Protein 5W2I (pdb70)

GO terms:
  GO:0097243 flavonoid binding (F, IDA)
  GO:0008440 inositol-1,4,5-trisphosphate 3-kinase activity (F, IDA)
  GO:0032957 inositol trisphosphate metabolic process (P, IDA)
  GO:0005634 nucleus (C, EXP)
  GO:0047326 inositol-1,3,4,6-tetrakisphosphate 5-kinase activity (F, EXP)
  GO:0000825 inositol-1,3,4,5-tetrakisphosphate 6-kinase activity (F, IMP)
  GO:0070266 necroptotic process (P, IMP)
  GO:0000824 inositol-1,4,5,6-tetrakisphosphate 3-kinase activity (F, TAS)
  GO:0000825 inositol-1,3,4,5-tetrakisphosphate 6-kinase activity (F, TAS)
  GO:0005654 nucleoplasm (C, TAS)
  GO:0043647 inositol phosphate metabolic process (P, TAS)
  GO:0008440 inositol-1,4,5-trisphosphate 3-kinase activity (F, TAS)
  GO:0047326 inositol-1,3,4,6-tetrakisphosphate 5-kinase activity (F, TAS)
  GO:0005515 protein binding (F, IPI)
  GO:0005654 nucleoplasm (C, IDA)

Radius of gyration: 17.86 Å; Cα contacts (8 Å, |Δi|>4): 486; chains: 1; bounding box: 47×40×44 Å

Solvent-accessible surface area: 11928 Å² total; per-residue (Å²): 142,100,131,85,122,82,10,8,20,15,30,99,27,64,89,112,84,80,0,56,57,2,30,111,9,1,59,74,0,45,34,112,122,26,186,52,49,34,14,71,63,0,64,134,30,1,3,128,29,117,21,87,86,33,31,130,133,22,104,124,38,66,22,0,40,11,38,11,9,19,114,120,16,98,61,20,0,42,1,33,0,33,1,3,36,83,12,40,19,79,160,24,57,86,132,68,60,134,78,24,64,80,82,7,96,46,11,84,83,0,0,0,10,2,48,15,9,102,4,16,35,61,147,74,92,46,62,93,91,52,96,78,112,34,1,73,77,13,60,109,164,57,10,69,97,3,0,15,123,1,0,77,4,39,130,43,37,32,72,77,1,0,35,20,2,28,126,80,0,62,116,0,11,82,6,0,94,113,6,122,61,10,17,3,39,13,0,0,0,25,2,1,3,6,2,75,142,74,26,51,65,10,19,7,29,0,37,46,0,2,26,10,20,116,23,134,63,52,5,110,17,1,23,91,0,0,115,38,0,29,66,10,0,123,40,0,48,108,101

InterPro domains:
  IPR005522 Inositol polyphosphate kinase [PF03770] (127-410)
  IPR005522 Inositol polyphosphate kinase [PTHR12400] (45-415)
  IPR038286 Inositol polyphosphate kinase superfamily [G3DSA:3.30.470.160] (75-416)

Foldseek 3Di:
DADDPVQKGWAWQDPPPQSVQQLVVLCVLVVVPDPPPLSVLQCVQAFDWPHWDDPPVPPPTIITITGNQCVVADAKKKWKKFFFLAQDAPPDDPVRRVVRCVLAVCCNVQGMFTAKIWAAAAVVRHIDIDHRVLRSPDDPVCVLVSVQVSQQNNPDGNLLLLVVVLVVLVSVLVSLVPDFFKAAHRKIWMWIFHRYVCRNDIGIHIDRGSHMDTGRGRNVGRSSNSVSVSVSSVVVNVD

Organism: Homo sapiens (NCBI:txid9606)

Sequence (239 aa):
ILQHPDGTVLKQLQPPPRGPRELEFYNMVYAADCFDGVLLELRKYLLPKYYGIWSSPPTAPNDLYLKLEDVTHKFNKPCIMDVKIGQKSYDPFASSEKIQQQVSKYPLMMEEIGFLVLGMRVYHVHSDSYETENQHYGRSSLTKETIIKDGVSSSRFFHNGYCLRKDAVAASIQKIEKILLQWFENQKQLNFYASSSLLFVYEGSGSGGEVEVRMIDFAHVFPSSNTIDEGYVYYGLKHLISSVLRSSILDN

B-factor: mean 19.15, std 12.52, range [6.24, 334.0]

Secondary structure (DSSP, 8-state):
-EEETTTEEEEEPPTTTHHHHHHHHHHHHT-TT---HHHHHHGGGSPPEEEEE--TT-TTS-EEEEE-TTTT-SSEEEEEEEESS-SS-TT--HHHHHHHHHH-TTHHHHSEEEEEEEEEEGGGTEEEEE-HHHHHT--TTTHHHHHHGGGB-SS-B-HHHHHHHHHHHHHHHHHHHT--SEEESSEEEEEEEE-------EEEEEE--TTEEE-SS--HHHHHHHHHHHHHHHHHTT-

Nearest PDB structures (foldseek):
  5w2i-assembly1_A  TM=1.004E+00  e=1.712E-52  Homo sapiens
  8v6w-assembly1_A  TM=9.996E-01  e=1.360E-49  Homo sapiens
  8v72-assembly1_A  TM=9.947E-01  e=1.033E-48  Homo sapiens
  8v76-assembly1_A  TM=9.969E-01  e=2.035E-47  Homo sapiens
  6e7f-assembly2_B  TM=9.456E-01  e=9.190E-41  Homo sapiens

Structure (mmCIF, N/CA/C/O backbone):
data_5W2I
#
_entry.id   5W2I
#
_cell.length_a   78.090
_cell.length_b   78.090
_cell.length_c   86.320
_cell.angle_alpha   90.00
_cell.angle_beta   90.00
_cell.angle_gamma   90.00
#
_symmetry.space_group_name_H-M   'P 42 21 2'
#
loop_
_entity.id
_entity.type
_entity.pdbx_description
1 polymer 'Inositol polyphosphate multikinase,Inositol polyphosphate multikinase'
2 non-polymer 'MAGNESIUM ION'
3 non-polymer "ADENOSINE-5'-DIPHOSPHATE"
4 non-polymer D-MYO-INOSITOL-1,4,5-TRIPHOSPHATE
5 water water
#
loop_
_atom_site.group_PDB
_atom_site.id
_atom_site.type_symbol
_atom_site.label_atom_id
_atom_site.label_alt_id
_atom_site.label_comp_id
_atom_site.label_asym_id
_atom_site.label_entity_id
_atom_site.label_seq_id
_atom_site.pdbx_PDB_ins_code
_atom_site.Cartn_x
_atom_site.Cartn_y
_atom_site.Cartn_z
_atom_site.occupancy
_atom_site.B_iso_or_equiv
_atom_site.auth_seq_id
_atom_site.auth_comp_id
_atom_site.auth_asym_id
_atom_site.auth_atom_id
_atom_site.pdbx_PDB_model_num
ATOM 1 N N . ILE A 1 16 ? 13.046 29.373 27.910 1.00 41.12 65 ILE A N 1
ATOM 2 C CA . ILE A 1 16 ? 11.931 29.725 26.986 1.00 36.59 65 ILE A CA 1
ATOM 3 C C . ILE A 1 16 ? 11.681 31.228 27.063 1.00 37.67 65 ILE A C 1
ATOM 4 O O . ILE A 1 16 ? 11.336 31.743 28.126 1.00 45.87 65 ILE A O 1
ATOM 9 N N . LEU A 1 17 ? 11.872 31.919 25.941 1.00 34.68 66 LEU A N 1
ATOM 10 C CA . LEU A 1 17 ? 11.624 33.360 25.850 1.00 37.01 66 LEU A CA 1
ATOM 11 C C . LEU A 1 17 ? 10.349 33.577 25.042 1.00 36.24 66 LEU A C 1
ATOM 12 O O . LEU A 1 17 ? 10.210 33.063 23.931 1.00 36.28 66 LEU A O 1
ATOM 17 N N . GLN A 1 18 ? 9.411 34.317 25.620 1.00 37.29 67 GLN A N 1
ATOM 18 C CA . GLN A 1 18 ? 8.152 34.624 24.954 1.00 37.14 67 GLN A CA 1
ATOM 19 C C . GLN A 1 18 ? 8.286 35.936 24.190 1.00 37.83 67 GLN A C 1
ATOM 20 O O . GLN A 1 18 ? 8.646 36.964 24.768 1.00 42.68 67 GLN A O 1
ATOM 26 N N . HIS A 1 19 ? 7.982 35.899 22.898 1.00 35.85 68 HIS A N 1
ATOM 27 C CA . HIS A 1 19 ? 8.158 37.054 22.039 1.00 40.85 68 HIS A CA 1
ATOM 28 C C . HIS A 1 19 ? 6.791 37.615 21.598 1.00 40.70 68 HIS A C 1
ATOM 29 O O . HIS A 1 19 ? 5.882 36.848 21.274 1.00 40.32 68 HIS A O 1
ATOM 36 N N . PRO A 1 20 ? 6.631 38.954 21.609 1.00 42.92 69 PRO A N 1
ATOM 37 C CA . PRO A 1 20 ? 5.369 39.576 21.165 1.00 44.25 69 PRO A CA 1
ATOM 38 C C . PRO A 1 20 ? 4.804 39.175 19.776 1.00 46.22 69 PRO A C 1
ATOM 39 O O . PRO A 1 20 ? 3.612 39.373 19.552 1.00 50.79 69 PRO A O 1
ATOM 43 N N . ASP A 1 21 ? 5.608 38.609 18.865 1.00 43.70 70 ASP A N 1
ATOM 44 C CA . ASP A 1 21 ? 5.089 38.231 17.522 1.00 36.42 70 ASP A CA 1
ATOM 45 C C . ASP A 1 21 ? 4.270 36.917 17.507 1.00 34.38 70 ASP A C 1
ATOM 46 O O . ASP A 1 21 ? 3.938 36.396 16.434 1.00 36.51 70 ASP A O 1
ATOM 51 N N . GLY A 1 22 ? 3.932 36.390 18.681 1.00 33.13 71 GLY A N 1
ATOM 52 C CA . GLY A 1 22 ? 3.181 35.145 18.761 1.00 28.55 71 GLY A CA 1
ATOM 53 C C . GLY A 1 22 ? 4.062 33.909 18.682 1.00 25.10 71 GLY A C 1
ATOM 54 O O . GLY A 1 22 ? 3.555 32.790 18.470 1.00 21.81 71 GLY A O 1
ATOM 55 N N . THR A 1 23 ? 5.373 34.097 18.859 1.00 25.03 72 THR A N 1
ATOM 56 C CA . THR A 1 23 ? 6.307 32.969 18.912 1.00 22.89 72 THR A CA 1
ATOM 57 C C . THR A 1 23 ? 7.012 32.876 20.263 1.00 22.61 72 THR A C 1
ATOM 58 O O . THR A 1 23 ? 6.935 33.776 21.106 1.00 25.09 72 THR A O 1
ATOM 62 N N . VA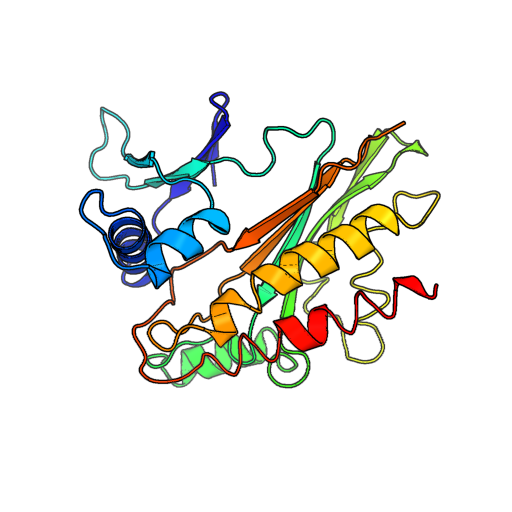L A 1 24 ? 7.662 31.744 20.469 1.00 20.45 73 VAL A N 1
ATOM 63 C CA . VAL A 1 24 ? 8.569 31.562 21.588 1.00 19.76 73 VAL A CA 1
ATOM 64 C C . VAL A 1 24 ? 9.917 31.128 20.997 1.00 19.03 73 VAL A C 1
ATOM 65 O O . VAL A 1 24 ? 9.974 30.514 19.926 1.00 17.59 73 VAL A O 1
ATOM 69 N N . LEU A 1 25 ? 10.988 31.484 21.689 1.00 18.64 74 LEU A N 1
ATOM 70 C CA . LEU A 1 25 ? 12.328 31.040 21.352 1.00 17.61 74 LEU A CA 1
ATOM 71 C C . LEU A 1 25 ? 12.772 30.067 22.442 1.00 18.88 74 LEU A C 1
ATOM 72 O O . LEU A 1 25 ? 12.883 30.446 23.610 1.00 22.11 74 LEU A O 1
ATOM 77 N N . LYS A 1 26 ? 13.021 28.816 22.041 1.00 15.41 75 LYS A N 1
ATOM 78 C CA . LYS A 1 26 ? 13.511 27.780 22.950 1.00 15.31 75 LYS A CA 1
ATOM 79 C C . LYS A 1 26 ? 14.986 27.578 22.721 1.00 15.70 75 LYS A C 1
ATOM 80 O O . LYS A 1 26 ? 15.406 27.158 21.631 1.00 15.54 75 LYS A O 1
ATOM 86 N N . GLN A 1 27 ? 15.779 27.859 23.742 1.00 17.21 76 GLN A N 1
ATOM 87 C CA . GLN A 1 27 ? 17.219 27.706 23.610 1.00 17.39 76 GLN A CA 1
ATOM 88 C C . GLN A 1 27 ? 17.584 26.228 23.460 1.00 17.06 76 GLN A C 1
ATOM 89 O O . GLN A 1 27 ? 17.085 25.391 24.206 1.00 17.25 76 GLN A O 1
ATOM 95 N N . LEU A 1 28 ? 18.437 25.907 22.488 1.00 15.75 77 LEU A N 1
ATOM 96 C CA . LEU A 1 28 ? 18.921 24.530 22.359 1.00 16.17 77 LEU A CA 1
ATOM 97 C C . LEU A 1 28 ? 19.622 24.076 23.633 1.00 16.12 77 LEU A C 1
ATOM 98 O O . LEU A 1 28 ? 20.517 24.749 24.134 1.00 17.21 77 LEU A O 1
ATOM 103 N N . GLN A 1 29 ? 19.207 22.933 24.149 1.00 15.99 78 GLN A N 1
ATOM 104 C CA . GLN A 1 29 ? 19.908 22.295 25.257 1.00 17.14 78 GLN A CA 1
ATOM 105 C C . GLN A 1 29 ? 21.312 21.816 24.861 1.00 16.66 78 GLN A C 1
ATOM 106 O O . GLN A 1 29 ? 21.613 21.648 23.685 1.00 15.99 78 GLN A O 1
ATOM 112 N N . PRO A 1 30 ? 22.193 21.580 25.844 1.00 18.42 79 PRO A N 1
ATOM 113 C CA . PRO A 1 30 ? 23.522 21.108 25.464 1.00 19.28 79 PRO A CA 1
ATOM 114 C C . PRO A 1 30 ? 23.466 19.800 24.659 1.00 16.63 79 PRO A C 1
ATOM 115 O O . PRO A 1 30 ? 22.477 19.074 24.746 1.00 16.39 79 PRO A O 1
ATOM 119 N N . PRO A 1 31 ? 24.522 19.488 23.888 1.00 17.05 80 PRO A N 1
ATOM 120 C CA . PRO A 1 31 ? 24.497 18.234 23.139 1.00 16.55 80 PRO A CA 1
ATOM 121 C C . PRO A 1 31 ? 24.479 17.017 24.050 1.00 16.95 80 PRO A C 1
ATOM 122 O O . PRO A 1 31 ? 25.059 17.071 25.131 1.00 18.88 80 PRO A O 1
ATOM 126 N N . PRO A 1 32 ? 23.848 15.918 23.606 1.00 16.96 81 PRO A N 1
ATOM 127 C CA . PRO A 1 32 ? 23.200 15.705 22.308 1.00 15.97 81 PRO A CA 1
ATOM 128 C C . PRO A 1 32 ? 21.743 16.170 22.207 1.00 14.22 81 PRO A C 1
ATOM 129 O O . PRO A 1 32 ? 21.158 16.109 21.125 1.00 14.83 81 PRO A O 1
ATOM 133 N N . ARG A 1 33 ? 21.161 16.609 23.313 1.00 13.27 82 ARG A N 1
ATOM 134 C CA . ARG A 1 33 ? 19.724 16.934 23.349 1.00 12.12 82 ARG A CA 1
ATOM 135 C C . ARG A 1 33 ? 19.291 18.047 22.405 1.00 11.73 82 ARG A C 1
ATOM 136 O O . ARG A 1 33 ? 18.347 17.862 21.625 1.00 11.89 82 ARG A O 1
ATOM 144 N N . GLY A 1 34 ? 19.955 19.198 22.487 1.00 11.82 83 GLY A N 1
ATOM 145 C CA . GLY A 1 34 ? 19.566 20.343 21.647 1.00 11.52 83 GLY A CA 1
ATOM 146 C C . GLY A 1 34 ? 19.639 20.022 20.177 1.00 10.94 83 GLY A C 1
ATOM 147 O O . GLY A 1 34 ? 18.681 20.254 19.437 1.00 10.52 83 GLY A O 1
ATOM 148 N N . PRO A 1 35 ? 20.783 19.495 19.725 1.00 11.16 84 PRO A N 1
ATOM 149 C CA . PRO A 1 35 ? 20.907 19.100 18.327 1.00 11.73 84 PRO A CA 1
ATOM 150 C C . PRO A 1 35 ? 19.856 18.094 17.864 1.00 11.42 84 PRO A C 1
ATOM 151 O O . PRO A 1 35 ? 19.369 18.170 16.733 1.00 11.87 84 PRO A O 1
ATOM 155 N N . ARG A 1 36 ? 19.495 17.146 18.723 1.00 10.79 85 ARG A N 1
ATOM 156 C CA . ARG A 1 36 ? 18.482 16.170 18.374 1.00 10.81 85 ARG A CA 1
ATOM 157 C C . ARG A 1 36 ? 17.110 16.835 18.171 1.00 10.23 85 ARG A C 1
ATOM 158 O O . ARG A 1 36 ? 16.347 16.477 17.255 1.00 10.54 85 ARG A O 1
ATOM 166 N N . GLU A 1 37 ? 16.790 17.789 19.019 1.00 9.86 86 GLU A N 1
ATOM 167 C CA . GLU A 1 37 ? 15.476 18.468 18.945 1.00 9.28 86 GLU A CA 1
ATOM 168 C C . GLU A 1 37 ? 15.417 19.323 17.672 1.00 9.33 86 GLU A C 1
ATOM 169 O O . GLU A 1 37 ? 14.427 19.326 16.972 1.00 9.61 86 GLU A O 1
ATOM 175 N N . LEU A 1 38 ? 16.489 20.045 17.395 1.00 10.39 87 LEU A N 1
ATOM 176 C CA . LEU A 1 38 ? 16.623 20.735 16.111 1.00 10.72 87 LEU A CA 1
ATOM 177 C C . LEU A 1 38 ? 16.407 19.805 14.938 1.00 10.89 87 LEU A C 1
ATOM 178 O O . LEU A 1 38 ? 15.653 20.119 14.006 1.00 11.67 87 LEU A O 1
ATOM 183 N N . GLU A 1 39 ? 17.083 18.666 14.940 1.00 11.17 88 GLU A N 1
ATOM 184 C CA . GLU A 1 39 ? 16.959 17.765 13.798 1.00 12.86 88 GLU A CA 1
ATOM 185 C C . GLU A 1 39 ? 15.572 17.163 13.683 1.00 11.70 88 GLU A C 1
ATOM 186 O O . GLU A 1 39 ? 15.101 16.880 12.581 1.00 11.89 88 GLU A O 1
ATOM 192 N N . PHE A 1 40 ? 14.915 16.973 14.817 1.00 10.53 89 PHE A N 1
ATOM 193 C CA . PHE A 1 40 ? 13.544 16.480 14.799 1.00 9.89 89 PHE A CA 1
ATOM 194 C C . PHE A 1 40 ? 12.644 17.483 14.062 1.00 9.80 89 PHE A C 1
ATOM 195 O O . PHE A 1 40 ? 11.897 17.121 13.148 1.00 10.32 89 PHE A O 1
ATOM 203 N N . TYR A 1 41 ? 12.692 18.741 14.485 1.00 9.65 90 TYR A N 1
ATOM 204 C CA . TYR A 1 41 ? 11.897 19.774 13.818 1.00 9.62 90 TYR A CA 1
ATOM 205 C C . TYR A 1 41 ? 12.269 19.909 12.342 1.00 10.56 90 TYR A C 1
ATOM 206 O O . TYR A 1 41 ? 11.388 20.039 11.497 1.00 11.32 90 TYR A O 1
ATOM 215 N N . ASN A 1 42 ? 13.558 19.853 12.025 1.00 10.89 91 ASN A N 1
ATOM 216 C CA . ASN A 1 42 ? 13.979 19.959 10.607 1.00 12.23 91 ASN A CA 1
ATOM 217 C C . ASN A 1 42 ? 13.423 18.816 9.757 1.00 12.76 91 ASN A C 1
ATOM 218 O O . ASN A 1 42 ? 13.062 18.994 8.575 1.00 14.86 91 ASN A O 1
ATOM 223 N N . MET A 1 43 ? 13.368 17.635 10.347 1.00 12.96 92 MET A N 1
ATOM 224 C CA . MET A 1 43 ? 12.872 16.466 9.655 1.00 14.34 92 MET A CA 1
ATOM 225 C C . MET A 1 43 ? 11.369 16.602 9.402 1.00 14.52 92 MET A C 1
ATOM 226 O O . MET A 1 43 ? 10.890 16.390 8.279 1.00 16.62 92 MET A O 1
ATOM 231 N N . VAL A 1 44 ? 10.622 16.971 10.435 1.00 12.99 93 VAL A N 1
ATOM 232 C CA . VAL A 1 44 ? 9.183 17.031 10.307 1.00 13.08 93 VAL A CA 1
ATOM 233 C C . VAL A 1 44 ? 8.746 18.121 9.345 1.00 14.01 93 VAL A C 1
ATOM 234 O O . VAL A 1 44 ? 7.827 17.916 8.551 1.00 16.58 93 VAL A O 1
ATOM 238 N N . TYR A 1 45 ? 9.392 19.271 9.449 1.00 14.83 94 TYR A N 1
ATOM 239 C CA . TYR A 1 45 ? 8.996 20.456 8.696 1.00 16.85 94 TYR A CA 1
ATOM 240 C C . TYR A 1 45 ? 9.792 20.657 7.417 1.00 18.61 94 TYR A C 1
ATOM 241 O O . TYR A 1 45 ? 9.692 21.729 6.807 1.00 24.04 94 TYR A O 1
ATOM 250 N N . ALA A 1 46 ? 10.549 19.647 6.979 1.00 19.00 95 ALA A N 1
ATOM 251 C CA . ALA A 1 46 ? 11.304 19.744 5.720 1.00 21.96 95 ALA A CA 1
ATOM 252 C C . ALA A 1 46 ? 10.330 20.129 4.626 1.00 24.60 95 ALA A C 1
ATOM 253 O O . ALA A 1 46 ? 9.294 19.476 4.466 1.00 25.89 95 ALA A O 1
ATOM 255 N N . ALA A 1 47 ? 10.651 21.181 3.874 1.00 27.55 96 ALA A N 1
ATOM 256 C CA . ALA A 1 47 ? 9.736 21.681 2.845 1.00 28.85 96 ALA A CA 1
ATOM 257 C C . ALA A 1 47 ? 9.476 20.653 1.744 1.00 31.72 96 ALA A C 1
ATOM 258 O O . ALA A 1 47 ? 8.429 20.698 1.090 1.00 31.98 96 ALA A O 1
ATOM 260 N N . ASP A 1 48 ? 10.428 19.741 1.540 1.00 30.55 97 ASP A N 1
ATOM 261 C CA . ASP A 1 48 ? 10.300 18.692 0.517 1.00 36.47 97 ASP A CA 1
ATOM 262 C C . ASP A 1 48 ? 9.798 17.348 1.073 1.00 35.89 97 ASP A C 1
ATOM 263 O O . ASP A 1 48 ? 9.887 16.312 0.403 1.00 38.91 97 ASP A O 1
ATOM 268 N N . CYS A 1 49 ? 9.246 17.377 2.282 1.00 31.72 98 CYS A N 1
ATOM 269 C CA . CYS A 1 49 ? 8.642 16.194 2.882 1.00 31.49 98 CYS A CA 1
ATOM 270 C C . CYS A 1 49 ? 7.317 15.840 2.207 1.00 33.27 98 CYS A C 1
ATOM 271 O O . CYS A 1 49 ? 6.413 16.691 2.099 1.00 35.79 98 CYS A O 1
ATOM 274 N N . PHE A 1 50 ? 7.211 14.594 1.746 1.00 29.97 99 PHE A N 1
ATOM 275 C CA . PHE A 1 50 ? 5.936 14.033 1.280 1.00 34.39 99 PHE A CA 1
ATOM 276 C C . PHE A 1 50 ? 5.496 12.811 2.093 1.00 32.21 99 PHE A C 1
ATOM 277 O O . PHE A 1 50 ? 4.534 12.134 1.737 1.00 34.35 99 PHE A O 1
ATOM 285 N N . ASP A 1 51 ? 6.183 12.542 3.199 1.00 28.36 100 ASP A N 1
ATOM 286 C CA . ASP A 1 51 ? 5.811 11.435 4.066 1.00 26.41 100 ASP A CA 1
ATOM 287 C C . ASP A 1 51 ? 4.514 11.793 4.785 1.00 23.68 100 ASP A C 1
ATOM 288 O O . ASP A 1 51 ? 4.493 12.698 5.623 1.00 22.58 100 ASP A O 1
ATOM 293 N N . GLY A 1 52 ? 3.437 11.083 4.453 1.00 23.82 101 GLY A N 1
ATOM 294 C CA . GLY A 1 52 ? 2.114 11.341 5.039 1.00 22.01 101 GLY A CA 1
ATOM 295 C C . GLY A 1 52 ? 2.056 11.309 6.560 1.00 19.62 101 GLY A C 1
ATOM 296 O O . GLY A 1 52 ? 1.273 12.032 7.170 1.00 19.03 101 GLY A O 1
ATOM 297 N N . VAL A 1 53 ? 2.883 10.467 7.169 1.00 18.30 102 VAL A N 1
ATOM 298 C CA . VAL A 1 53 ? 2.944 10.381 8.618 1.00 16.55 102 VAL A CA 1
ATOM 299 C C . VAL A 1 53 ? 3.461 11.675 9.218 1.00 15.34 102 VAL A C 1
ATOM 300 O O . VAL A 1 53 ? 2.910 12.189 10.206 1.00 15.15 102 VAL A O 1
ATOM 304 N N . LEU A 1 54 ? 4.515 12.205 8.614 1.00 15.98 103 LEU A N 1
ATOM 305 C CA . LEU A 1 54 ? 5.121 13.431 9.098 1.00 15.08 103 LEU A CA 1
ATOM 306 C C . LEU A 1 54 ? 4.234 14.639 8.790 1.00 14.71 103 LEU A C 1
ATOM 307 O O . LEU A 1 54 ? 4.149 15.554 9.602 1.00 13.16 103 LEU A O 1
ATOM 312 N N . LEU A 1 55 ? 3.579 14.649 7.636 1.00 16.01 104 LEU A N 1
ATOM 313 C CA . LEU A 1 55 ? 2.702 15.770 7.302 1.00 16.65 104 LEU A CA 1
ATOM 314 C C . LEU A 1 55 ? 1.529 15.860 8.287 1.00 15.69 104 LEU A C 1
ATOM 315 O O . LEU A 1 55 ? 1.170 16.954 8.738 1.00 14.95 104 LEU A O 1
ATOM 320 N N . GLU A 1 56 ? 0.967 14.715 8.666 1.00 14.76 105 GLU A N 1
ATOM 321 C CA . GLU A 1 56 ? -0.070 14.690 9.685 1.00 15.61 105 GLU A CA 1
ATOM 322 C C . GLU A 1 56 ? 0.449 15.125 11.065 1.00 12.91 105 GLU A C 1
ATOM 323 O O . GLU A 1 56 ? -0.238 15.833 11.808 1.00 13.47 105 GLU A O 1
ATOM 329 N N . LEU A 1 57 ? 1.661 14.713 11.416 1.00 11.67 106 LEU A N 1
ATOM 330 C CA . LEU A 1 57 ? 2.234 15.083 12.710 1.00 10.62 106 LEU A CA 1
ATOM 331 C C . LEU A 1 57 ? 2.323 16.585 12.910 1.00 10.41 106 LEU A C 1
ATOM 332 O O . LEU A 1 57 ? 2.146 17.079 14.029 1.00 9.75 106 LEU A O 1
ATOM 337 N N . ARG A 1 58 ? 2.594 17.326 11.827 1.00 11.83 107 ARG A N 1
ATOM 338 C CA . ARG A 1 58 ? 2.693 18.780 11.908 1.00 13.16 107 ARG A CA 1
ATOM 339 C C . ARG A 1 58 ? 1.523 19.450 12.600 1.00 13.83 107 ARG A C 1
ATOM 340 O O . ARG A 1 58 ? 1.717 20.445 13.296 1.00 15.73 107 ARG A O 1
ATOM 348 N N . LYS A 1 59 ? 0.323 18.905 12.420 1.00 14.24 108 LYS A N 1
ATOM 349 C CA . LYS A 1 59 ? -0.896 19.464 13.024 1.00 16.47 108 LYS A CA 1
ATOM 350 C C . LYS A 1 59 ? -0.859 19.504 14.550 1.00 13.62 108 LYS A C 1
ATOM 351 O O . LYS A 1 59 ? -1.473 20.355 15.171 1.00 15.51 108 LYS A O 1
ATOM 357 N N . TYR A 1 60 ? -0.095 18.591 15.147 1.00 10.25 109 TYR A N 1
ATOM 358 C CA . TYR A 1 60 ? -0.085 18.400 16.584 1.00 9.52 109 TYR A CA 1
ATOM 359 C C . TYR A 1 60 ? 1.113 19.059 17.270 1.00 8.77 109 TYR A C 1
ATOM 360 O O . TYR A 1 60 ? 1.183 19.045 18.495 1.00 8.82 109 TYR A O 1
ATOM 369 N N A LEU A 1 61 ? 2.049 19.592 16.473 0.67 9.82 110 LEU A N 1
ATOM 370 N N B LEU A 1 61 ? 2.032 19.606 16.473 0.33 8.96 110 LEU A N 1
ATOM 371 C CA A LEU A 1 61 ? 3.244 20.284 16.967 0.67 9.54 110 LEU A CA 1
ATOM 372 C CA B LEU A 1 61 ? 3.213 20.294 16.968 0.33 8.47 110 LEU A CA 1
ATOM 373 C C A LEU A 1 61 ? 3.056 21.800 16.894 0.67 9.44 110 LEU A C 1
ATOM 374 C C B LEU A 1 61 ? 2.944 21.798 17.017 0.33 8.91 110 LEU A C 1
ATOM 375 O O A LEU A 1 61 ? 2.263 22.290 16.084 0.67 10.77 110 LEU A O 1
ATOM 376 O O B LEU A 1 61 ? 1.953 22.273 16.453 0.33 9.78 110 LEU A O 1
ATOM 385 N N . PRO A 1 62 ? 3.817 22.555 17.693 1.00 8.67 111 PRO A N 1
ATOM 386 C CA . PRO A 1 62 ? 3.904 23.984 17.396 1.00 9.75 111 PRO A CA 1
ATOM 387 C C . PRO A 1 62 ? 4.426 24.182 15.966 1.00 10.21 111 PRO A C 1
ATOM 388 O O . PRO A 1 62 ? 5.253 23.400 15.514 1.00 10.14 111 PRO A O 1
ATOM 392 N N . LYS A 1 63 ? 3.919 25.183 15.247 1.00 11.18 112 LYS A N 1
ATOM 393 C CA . LYS A 1 63 ? 4.499 25.539 13.967 1.00 12.18 112 LYS A CA 1
ATOM 394 C C . LYS A 1 63 ? 5.959 25.905 14.224 1.00 12.29 112 LYS A C 1
ATOM 395 O O . LYS A 1 63 ? 6.310 26.492 15.243 1.00 12.22 112 LYS A O 1
ATOM 401 N N . TYR A 1 64 ? 6.794 25.542 13.271 1.00 13.33 113 TYR A N 1
ATOM 402 C CA . TYR A 1 64 ? 8.218 25.722 13.370 1.00 13.13 113 TYR A CA 1
ATOM 403 C C . TYR A 1 64 ? 8.679 26.753 12.347 1.00 15.52 113 TYR A C 1
ATOM 404 O O . TYR A 1 64 ? 8.335 26.658 11.171 1.00 17.83 113 TYR A O 1
ATOM 413 N N . TYR A 1 65 ? 9.437 27.732 12.824 1.00 16.20 114 TYR A N 1
ATOM 414 C CA . TYR A 1 65 ? 9.949 28.829 12.008 1.00 17.79 114 TYR A CA 1
ATOM 415 C C . TYR A 1 65 ? 11.466 28.756 11.800 1.00 18.80 114 TYR A C 1
ATOM 416 O O . TYR A 1 65 ? 12.096 29.715 11.330 1.00 21.84 114 TYR A O 1
ATOM 425 N N . GLY A 1 66 ? 12.049 27.605 12.114 1.00 16.92 115 GLY A N 1
ATOM 426 C CA . GLY A 1 66 ? 13.447 27.362 11.846 1.00 16.60 115 GLY A CA 1
ATOM 427 C C . GLY A 1 66 ? 14.334 27.712 13.021 1.00 16.56 115 GLY A C 1
ATOM 428 O O . GLY A 1 66 ? 13.904 28.239 14.061 1.00 16.02 115 GLY A O 1
ATOM 429 N N . ILE A 1 67 ? 15.597 27.388 12.842 1.00 17.52 116 ILE A N 1
ATOM 430 C CA . ILE A 1 67 ? 16.600 27.816 13.771 1.00 16.55 116 ILE A CA 1
ATOM 431 C C . ILE A 1 67 ? 16.693 29.332 13.774 1.00 16.59 116 ILE A C 1
ATOM 432 O O . ILE A 1 67 ? 16.466 29.995 12.740 1.00 18.29 116 ILE A O 1
ATOM 437 N N . TRP A 1 68 ? 17.061 29.894 14.921 1.00 15.68 117 TRP A N 1
ATOM 438 C CA . TRP A 1 68 ? 17.225 31.344 15.020 1.00 16.68 117 TRP A CA 1
ATOM 439 C C . TRP A 1 68 ? 18.397 31.640 15.934 1.00 16.55 117 TRP A C 1
ATOM 440 O O . TRP A 1 68 ? 18.602 30.936 16.919 1.00 16.80 117 TRP A O 1
ATOM 451 N N A SER A 1 69 ? 19.156 32.677 15.590 0.50 17.85 118 SER A N 1
ATOM 452 N N B SER A 1 69 ? 19.159 32.681 15.617 0.50 17.26 118 SER A N 1
ATOM 453 C CA A SER A 1 69 ? 20.188 33.220 16.461 0.50 18.76 118 SER A CA 1
ATOM 454 C CA B SER A 1 69 ? 20.204 33.163 16.514 0.50 17.66 118 SER A CA 1
ATOM 455 C C A SER A 1 69 ? 20.075 34.732 16.481 0.50 19.43 118 SER A C 1
ATOM 456 C C B SER A 1 69 ? 20.289 34.683 16.420 0.50 19.00 118 SER A C 1
ATOM 457 O O A SER A 1 69 ? 19.536 35.327 15.538 0.50 20.10 118 SER A O 1
ATOM 458 O O B SER A 1 69 ? 20.080 35.238 15.336 0.50 19.86 118 SER A O 1
ATOM 463 N N . PRO A 1 70 ? 20.591 35.371 17.545 1.00 20.07 119 PRO A N 1
ATOM 464 C CA . PRO A 1 70 ? 20.668 36.839 17.497 1.00 21.85 119 PRO A CA 1
ATOM 465 C C . PRO A 1 70 ? 21.605 37.284 16.381 1.00 22.64 119 PRO A C 1
ATOM 466 O O . PRO A 1 70 ? 22.589 36.602 16.116 1.00 22.53 119 PRO A O 1
ATOM 470 N N . PRO A 1 71 ? 21.293 38.407 15.715 1.00 24.22 120 PRO A N 1
ATOM 471 C CA . PRO A 1 71 ? 22.104 38.960 14.633 1.00 25.61 120 PRO A CA 1
ATOM 472 C C . PRO A 1 71 ? 23.613 39.043 14.969 1.00 26.10 120 PRO A C 1
ATOM 473 O O . PRO A 1 71 ? 24.474 38.799 14.112 1.00 27.12 120 PRO A O 1
ATOM 477 N N . THR A 1 72 ? 23.914 39.385 16.219 1.00 25.81 121 THR A N 1
ATOM 478 C CA . THR A 1 72 ? 25.298 39.584 16.661 1.00 26.16 121 THR A CA 1
ATOM 479 C C . THR A 1 72 ? 25.885 38.367 17.390 1.00 25.18 121 THR A C 1
ATOM 480 O O . THR A 1 72 ? 27.035 38.429 17.855 1.00 26.70 121 THR A O 1
ATOM 484 N N . ALA A 1 73 ? 25.148 37.259 17.438 1.00 23.33 122 ALA A N 1
ATOM 485 C CA . ALA A 1 73 ? 25.590 36.089 18.193 1.00 22.48 122 ALA A CA 1
ATOM 486 C C . ALA A 1 73 ? 25.226 34.748 17.517 1.00 21.28 122 ALA A C 1
ATOM 487 O O . ALA A 1 73 ? 24.356 34.037 17.982 1.00 20.21 122 ALA A O 1
ATOM 489 N N . PRO A 1 74 ? 25.925 34.384 16.424 1.00 21.70 123 PRO A N 1
ATOM 490 C CA . PRO A 1 74 ? 25.622 33.102 15.737 1.00 20.48 123 PRO A CA 1
ATOM 491 C C . PRO A 1 74 ? 25.839 31.850 16.592 1.00 20.14 123 PRO A C 1
ATOM 492 O O . PRO A 1 74 ? 25.344 30.769 16.265 1.00 18.81 123 PRO A O 1
ATOM 496 N N . ASN A 1 75 ? 26.605 32.008 17.664 1.00 21.16 124 ASN A N 1
ATOM 497 C CA . ASN A 1 75 ? 26.802 30.948 18.644 1.00 21.54 124 ASN A CA 1
ATOM 498 C C . ASN A 1 75 ? 25.566 30.539 19.413 1.00 20.89 124 ASN A C 1
ATOM 499 O O . ASN A 1 75 ? 25.484 29.400 19.862 1.00 22.23 124 ASN A O 1
ATOM 504 N N . ASP A 1 76 ? 24.616 31.458 19.582 1.00 20.31 125 ASP A N 1
ATOM 505 C CA . ASP A 1 76 ? 23.533 31.258 20.530 1.00 20.19 125 ASP A CA 1
ATOM 506 C C . ASP A 1 76 ? 22.283 30.747 19.788 1.00 18.33 125 ASP A C 1
ATOM 507 O O . ASP A 1 76 ? 21.566 31.500 19.140 1.00 19.41 125 ASP A O 1
ATOM 512 N N . LEU A 1 77 ? 22.063 29.445 19.868 1.00 17.49 126 LEU A N 1
ATOM 513 C CA . LEU A 1 77 ? 21.065 28.741 19.044 1.00 16.03 126 LEU A CA 1
ATOM 514 C C . LEU A 1 77 ? 19.716 28.535 19.744 1.00 15.36 126 LEU A C 1
ATOM 515 O O . LEU A 1 77 ? 19.661 28.055 20.884 1.00 16.42 126 LEU A O 1
ATOM 520 N N . TYR A 1 78 ? 18.649 28.907 19.038 1.00 14.43 127 TYR A N 1
ATOM 521 C CA . TYR A 1 78 ? 17.265 28.743 19.498 1.00 14.44 127 TYR A CA 1
ATOM 522 C C . TYR A 1 78 ? 16.416 28.140 18.414 1.00 14.16 127 TYR A C 1
ATOM 523 O O . TYR A 1 78 ? 16.730 28.262 17.224 1.00 15.62 127 TYR A O 1
ATOM 532 N N . LEU A 1 79 ? 15.307 27.531 18.832 1.00 13.02 128 LEU A N 1
ATOM 533 C CA . LEU A 1 79 ? 14.250 27.138 17.932 1.00 13.70 128 LEU A CA 1
ATOM 534 C C . LEU A 1 79 ? 13.168 28.198 18.030 1.00 13.93 128 LEU A C 1
ATOM 535 O O . LEU A 1 79 ? 12.796 28.584 19.123 1.00 14.99 128 LEU A O 1
ATOM 540 N N . LYS A 1 80 ? 12.692 28.678 16.893 1.00 14.38 129 LYS A N 1
ATOM 541 C CA . LYS A 1 80 ? 11.596 29.641 16.874 1.00 15.15 129 LYS A CA 1
ATOM 542 C C . LYS A 1 80 ? 10.340 28.859 16.618 1.00 13.74 129 LYS A C 1
ATOM 543 O O . LYS A 1 80 ? 10.200 28.219 15.570 1.00 13.99 129 LYS A O 1
ATOM 549 N N . LEU A 1 81 ? 9.440 28.883 17.598 1.00 13.11 130 LEU A N 1
ATOM 550 C CA . LEU A 1 81 ? 8.232 28.082 17.583 1.00 12.15 130 LEU A CA 1
ATOM 551 C C . LEU A 1 81 ? 6.997 28.959 17.795 1.00 12.80 130 LEU A C 1
ATOM 552 O O . LEU A 1 81 ? 7.072 29.937 18.510 1.00 14.97 130 LEU A O 1
ATOM 557 N N . GLU A 1 82 ? 5.865 28.539 17.232 1.00 12.15 131 GLU A N 1
ATOM 558 C CA . GLU A 1 82 ? 4.548 29.056 17.600 1.00 12.57 131 GLU A CA 1
ATOM 559 C C . GLU A 1 82 ? 4.327 29.057 19.115 1.00 11.89 131 GLU A C 1
ATOM 560 O O . GLU A 1 82 ? 4.607 28.061 19.779 1.00 11.94 131 GLU A O 1
ATOM 566 N N . ASP A 1 83 ? 3.874 30.183 19.661 1.00 12.86 132 ASP A N 1
ATOM 567 C CA . ASP A 1 83 ? 3.443 30.252 21.056 1.00 13.76 132 ASP A CA 1
ATOM 568 C C . ASP A 1 83 ? 2.002 29.754 21.061 1.00 13.29 132 ASP A C 1
ATOM 569 O O . ASP A 1 83 ? 1.093 30.452 20.610 1.00 13.72 132 ASP A O 1
ATOM 574 N N . VAL A 1 84 ? 1.829 28.520 21.546 1.00 13.30 133 VAL A N 1
ATOM 575 C CA . VAL A 1 84 ? 0.545 27.806 21.575 1.00 14.15 133 VAL A CA 1
ATOM 576 C C . VAL A 1 84 ? -0.494 28.525 22.427 1.00 13.93 133 VAL A C 1
ATOM 577 O O . VAL A 1 84 ? -1.697 28.285 22.268 1.00 15.09 133 VAL A O 1
ATOM 581 N N . THR A 1 85 ? -0.040 29.423 23.301 1.00 13.91 134 THR A N 1
ATOM 582 C CA . THR A 1 85 ? -0.932 30.160 24.196 1.00 14.79 134 THR A CA 1
ATOM 583 C C . THR A 1 85 ? -1.387 31.523 23.642 1.00 16.32 134 THR A C 1
ATOM 584 O O . THR A 1 85 ? -2.239 32.184 24.243 1.00 16.14 134 THR A O 1
ATOM 588 N N . HIS A 1 86 ? -0.849 31.936 22.497 1.00 16.54 135 HIS A N 1
ATOM 589 C CA . HIS A 1 86 ? -1.012 33.302 22.014 1.00 19.17 135 HIS A CA 1
ATOM 590 C C . HIS A 1 86 ? -2.462 33.740 21.765 1.00 18.21 135 HIS A C 1
ATOM 591 O O . HIS A 1 86 ? -2.810 34.913 22.013 1.00 21.36 135 HIS A O 1
ATOM 598 N N . LYS A 1 87 ? -3.315 32.827 21.297 1.00 18.36 136 LYS A N 1
ATOM 599 C CA . LYS A 1 87 ? -4.689 33.207 20.947 1.00 19.66 136 LYS A CA 1
ATOM 600 C C . LYS A 1 87 ? -5.655 33.328 22.132 1.00 16.74 136 LYS A C 1
ATOM 601 O O . LYS A 1 87 ? -6.812 33.700 21.949 1.00 20.18 136 LYS A O 1
ATOM 607 N N . PHE A 1 88 ? -5.159 33.056 23.330 1.00 14.46 137 PHE A N 1
ATOM 608 C CA . PHE A 1 88 ? -5.955 33.030 24.554 1.00 13.86 137 PHE A CA 1
ATOM 609 C C . PHE A 1 88 ? -5.864 34.346 25.329 1.00 15.03 137 PHE A C 1
ATOM 610 O O . PHE A 1 88 ? -4.844 35.043 25.294 1.00 17.07 137 PHE A O 1
ATOM 618 N N . ASN A 1 89 ? -6.924 34.673 26.053 1.00 15.56 138 ASN A N 1
ATOM 619 C CA . ASN A 1 89 ? -6.954 35.871 26.915 1.00 17.36 138 ASN A CA 1
ATOM 620 C C . ASN A 1 89 ? -6.291 35.562 28.270 1.00 16.97 138 ASN A C 1
ATOM 621 O O . ASN A 1 89 ? -5.342 36.229 28.695 1.00 16.45 138 ASN A O 1
ATOM 626 N N . LYS A 1 90 ? -6.829 34.564 28.953 1.00 16.39 139 LYS A N 1
ATOM 627 C CA . LYS A 1 90 ? -6.285 34.098 30.220 1.00 16.29 139 LYS A CA 1
ATOM 628 C C . LYS A 1 90 ? -5.971 32.598 30.099 1.00 14.83 139 LYS A C 1
ATOM 629 O O . LYS A 1 90 ? -6.743 31.752 30.555 1.00 15.77 139 LYS A O 1
ATOM 635 N N . PRO A 1 91 ? -4.866 32.264 29.425 1.00 13.75 140 PRO A N 1
ATOM 636 C CA . PRO A 1 91 ? -4.577 30.850 29.173 1.00 12.34 140 PRO A CA 1
ATOM 637 C C . PRO A 1 91 ? -4.298 30.095 30.472 1.00 11.92 140 PRO A C 1
ATOM 638 O O . PRO A 1 91 ? -3.497 30.545 31.298 1.00 13.98 140 PRO A O 1
ATOM 642 N N . CYS A 1 92 ? -4.968 28.956 30.625 1.00 10.85 141 CYS A N 1
ATOM 643 C CA . CYS A 1 92 ? -4.634 27.986 31.667 1.00 10.73 141 CYS A CA 1
ATOM 644 C C . CYS A 1 92 ? -3.813 26.941 30.981 1.00 9.79 141 CYS A C 1
ATOM 645 O O . CYS A 1 92 ? -4.218 26.414 29.954 1.00 9.76 141 CYS A O 1
ATOM 648 N N . ILE A 1 93 ? -2.656 26.615 31.565 1.00 9.75 142 ILE A N 1
ATOM 649 C CA . ILE A 1 93 ? -1.631 25.824 30.884 1.00 9.35 142 ILE A CA 1
ATOM 650 C C . ILE A 1 93 ? -1.207 24.680 31.785 1.00 9.18 142 ILE A C 1
ATOM 651 O O . ILE A 1 93 ? -0.955 24.895 32.971 1.00 10.97 142 ILE A O 1
ATOM 656 N N . MET A 1 94 ? -1.124 23.483 31.221 1.00 8.03 143 MET A N 1
ATOM 657 C CA . MET A 1 94 ? -0.547 22.343 31.938 1.00 8.45 143 MET A CA 1
ATOM 658 C C . MET A 1 94 ? 0.370 21.575 31.008 1.00 7.97 143 MET A C 1
ATOM 659 O O . MET A 1 94 ? 0.019 21.299 2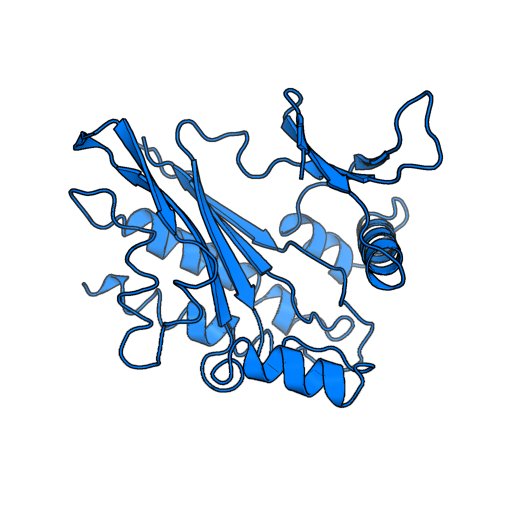9.863 1.00 8.19 143 MET A O 1
ATOM 664 N N . ASP A 1 95 ? 1.536 21.177 31.524 1.00 8.00 144 ASP A N 1
ATOM 665 C CA . ASP A 1 95 ? 2.489 20.391 30.755 1.00 8.12 144 ASP A CA 1
ATOM 666 C C . ASP A 1 95 ? 2.483 19.019 31.415 1.00 7.91 144 ASP A C 1
ATOM 667 O O . ASP A 1 95 ? 2.714 18.915 32.623 1.00 9.37 144 ASP A O 1
ATOM 672 N N . VAL A 1 96 ? 2.240 17.996 30.605 1.00 7.61 145 VAL A N 1
ATOM 673 C CA . VAL A 1 96 ? 2.236 16.595 31.047 1.00 7.14 145 VAL A CA 1
ATOM 674 C C . VAL A 1 96 ? 3.224 15.774 30.230 1.00 7.15 145 VAL A C 1
ATOM 675 O O . VAL A 1 96 ? 3.097 15.635 29.022 1.00 7.73 145 VAL A O 1
ATOM 679 N N . LYS A 1 97 ? 4.191 15.189 30.921 1.00 6.77 146 LYS A N 1
ATOM 680 C CA . LYS A 1 97 ? 5.156 14.309 30.300 1.00 7.06 146 LYS A CA 1
ATOM 681 C C . LYS A 1 97 ? 4.475 12.974 30.061 1.00 7.12 146 LYS A C 1
ATOM 682 O O . LYS A 1 97 ? 3.793 12.451 30.963 1.00 8.19 146 LYS A O 1
ATOM 688 N N . ILE A 1 98 ? 4.646 12.418 28.875 1.00 7.16 147 ILE A N 1
ATOM 689 C CA . ILE A 1 98 ? 3.964 11.194 28.472 1.00 7.81 147 ILE A CA 1
ATOM 690 C C . ILE A 1 98 ? 4.963 10.025 28.305 1.00 7.71 147 ILE A C 1
ATOM 691 O O . ILE A 1 98 ? 6.044 10.174 27.736 1.00 7.51 147 ILE A O 1
ATOM 696 N N . GLY A 1 99 ? 4.566 8.859 28.777 1.00 8.25 148 GLY A N 1
ATOM 697 C CA . GLY A 1 99 ? 5.268 7.608 28.540 1.00 9.32 148 GLY A CA 1
ATOM 698 C C . GLY A 1 99 ? 5.525 6.820 29.820 1.00 10.32 148 GLY A C 1
ATOM 699 O O . GLY A 1 99 ? 5.341 7.304 30.925 1.00 10.50 148 GLY A O 1
ATOM 700 N N . GLN A 1 100 ? 5.939 5.590 29.646 1.00 11.07 149 GLN A N 1
ATOM 701 C CA . GLN A 1 100 ? 6.293 4.748 30.766 1.00 11.60 149 GLN A CA 1
ATOM 702 C C . GLN A 1 100 ? 7.741 4.928 31.187 1.00 12.05 149 GLN A C 1
ATOM 703 O O . GLN A 1 100 ? 8.092 4.634 32.334 1.00 13.35 149 GLN A O 1
ATOM 709 N N . LYS A 1 101 ? 8.572 5.367 30.251 1.00 11.71 150 LYS A N 1
ATOM 710 C CA . LYS A 1 101 ? 9.988 5.585 30.478 1.00 12.33 150 LYS A CA 1
ATOM 711 C C . LYS A 1 101 ? 10.315 7.010 30.090 1.00 12.09 150 LYS A C 1
ATOM 712 O O . LYS A 1 101 ? 9.977 7.439 28.983 1.00 12.68 150 LYS A O 1
ATOM 718 N N . SER A 1 102 ? 10.967 7.740 30.990 1.00 12.44 151 SER A N 1
ATOM 719 C CA . SER A 1 102 ? 11.443 9.084 30.708 1.00 12.88 151 SER A CA 1
ATOM 720 C C . SER A 1 102 ? 12.938 9.138 30.412 1.00 13.74 151 SER A C 1
ATOM 721 O O . SER A 1 102 ? 13.525 10.220 30.320 1.00 17.39 151 SER A O 1
ATOM 724 N N . TYR A 1 103 ? 13.533 7.970 30.226 1.00 12.82 152 TYR A N 1
ATOM 725 C CA . TYR A 1 103 ? 14.906 7.840 29.758 1.00 13.15 152 TYR A CA 1
ATOM 726 C C . TYR A 1 103 ? 14.857 7.225 28.368 1.00 13.74 152 TYR A C 1
ATOM 727 O O . TYR A 1 103 ? 13.909 6.517 28.028 1.00 14.68 152 TYR A O 1
ATOM 736 N N . ASP A 1 104 ? 15.889 7.481 27.576 1.00 14.96 153 ASP A N 1
ATOM 737 C CA . ASP A 1 104 ? 15.888 7.019 26.197 1.00 15.47 153 ASP A CA 1
ATOM 738 C C . ASP A 1 104 ? 16.736 5.737 26.007 1.00 16.56 153 ASP A C 1
ATOM 739 O O . ASP A 1 104 ? 17.339 5.236 26.961 1.00 16.98 153 ASP A O 1
ATOM 744 N N . PRO A 1 105 ? 16.747 5.178 24.785 1.00 18.24 154 PRO A N 1
ATOM 745 C CA . PRO A 1 105 ? 17.395 3.887 24.555 1.00 20.53 154 PRO A CA 1
ATOM 746 C C . PRO A 1 105 ? 18.909 3.878 24.771 1.00 21.89 154 PRO A C 1
ATOM 747 O O . PRO A 1 105 ? 19.506 2.814 24.826 1.00 26.96 154 PRO A O 1
ATOM 751 N N . PHE A 1 106 ? 19.514 5.054 24.895 1.00 20.67 155 PHE A N 1
ATOM 752 C CA . PHE A 1 106 ? 20.953 5.166 25.038 1.00 23.10 155 PHE A CA 1
ATOM 753 C C . PHE A 1 106 ? 21.379 5.714 26.395 1.00 23.54 155 PHE A C 1
ATOM 754 O O . PHE A 1 106 ? 22.552 5.999 26.626 1.00 27.21 155 PHE A O 1
ATOM 762 N N . ALA A 1 107 ? 20.426 5.803 27.313 1.00 22.24 156 ALA A N 1
ATOM 763 C CA . ALA A 1 107 ? 20.716 6.267 28.678 1.00 22.97 156 ALA A CA 1
ATOM 764 C C . ALA A 1 107 ? 21.669 5.320 29.413 1.00 25.47 156 ALA A C 1
ATOM 765 O O . ALA A 1 107 ? 21.575 4.085 29.289 1.00 25.17 156 ALA A O 1
ATOM 767 N N . SER A 1 108 ? 22.577 5.911 30.187 1.00 26.23 157 SER A N 1
ATOM 768 C CA . SER A 1 108 ? 23.462 5.154 31.065 1.00 28.09 157 SER A CA 1
ATOM 769 C C . SER A 1 108 ? 22.667 4.569 32.232 1.00 28.09 157 SER A C 1
ATOM 770 O O . SER A 1 108 ? 21.515 4.926 32.453 1.00 28.05 157 SER A O 1
ATOM 773 N N . SER A 1 109 ? 23.292 3.694 33.004 1.00 30.71 158 SER A N 1
ATOM 774 C CA . SER A 1 109 ? 22.640 3.156 34.195 1.00 32.23 158 SER A CA 1
ATOM 775 C C . SER A 1 109 ? 22.296 4.266 35.195 1.00 30.62 158 SER A C 1
ATOM 776 O O . SER A 1 109 ? 21.233 4.238 35.812 1.00 29.90 158 SER A O 1
ATOM 779 N N . GLU A 1 110 ? 23.197 5.239 35.333 1.00 32.18 159 GLU A N 1
ATOM 780 C CA . GLU A 1 110 ? 23.018 6.372 36.241 1.00 32.31 159 GLU A CA 1
ATOM 781 C C . GLU A 1 110 ? 21.865 7.256 35.809 1.00 28.18 159 GLU A C 1
ATOM 782 O O . GLU A 1 110 ? 21.041 7.646 36.628 1.00 28.62 159 GLU A O 1
ATOM 788 N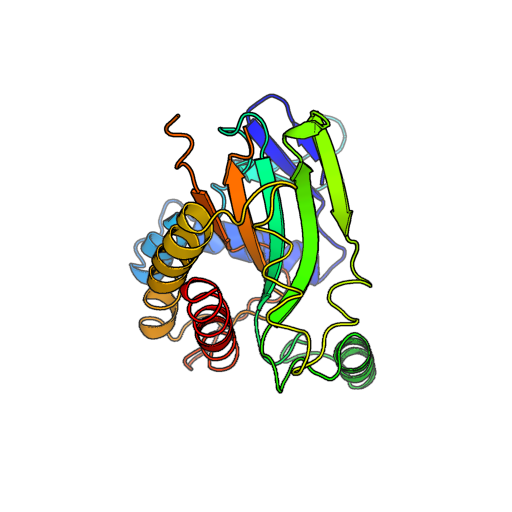 N . LYS A 1 111 ? 21.815 7.575 34.517 1.00 25.44 160 LYS A N 1
ATOM 789 C CA . LYS A 1 111 ? 20.707 8.359 33.970 1.00 24.71 160 LYS A CA 1
ATOM 790 C C . LYS A 1 111 ? 19.389 7.619 34.121 1.00 20.85 160 LYS A C 1
ATOM 791 O O . LYS A 1 111 ? 18.380 8.221 34.470 1.00 22.43 160 LYS A O 1
ATOM 797 N N . ILE A 1 112 ? 19.383 6.314 33.865 1.00 19.79 161 ILE A N 1
ATOM 798 C CA . ILE A 1 112 ? 18.154 5.546 34.031 1.00 18.37 161 ILE A CA 1
ATOM 799 C C . ILE A 1 112 ? 17.694 5.646 35.483 1.00 18.47 161 ILE A C 1
ATOM 800 O O . ILE A 1 112 ? 16.541 5.905 35.753 1.00 17.57 161 ILE A O 1
ATOM 805 N N . GLN A 1 113 ? 18.619 5.424 36.415 1.00 20.32 162 GLN A N 1
ATOM 806 C CA . GLN A 1 113 ? 18.314 5.569 37.844 1.00 20.67 162 GLN A CA 1
ATOM 807 C C . GLN A 1 113 ? 17.841 6.951 38.236 1.00 20.03 162 GLN A C 1
ATOM 808 O O . GLN A 1 113 ? 16.918 7.076 39.026 1.00 19.12 162 GLN A O 1
ATOM 814 N N . GLN A 1 114 ? 18.492 7.990 37.707 1.00 20.10 163 GLN A N 1
ATOM 815 C CA . GLN A 1 114 ? 18.053 9.356 37.960 1.00 21.47 163 GLN A CA 1
ATOM 816 C C . GLN A 1 114 ? 16.623 9.545 37.523 1.00 19.12 163 GLN A C 1
ATOM 817 O O . GLN A 1 114 ? 15.794 10.052 38.282 1.00 20.37 163 GLN A O 1
ATOM 823 N N . GLN A 1 115 ? 16.332 9.150 36.292 1.00 18.06 164 GLN A N 1
ATOM 824 C CA . GLN A 1 115 ? 15.020 9.425 35.735 1.00 16.72 164 GLN A CA 1
ATOM 825 C C . GLN A 1 115 ? 13.952 8.616 36.400 1.00 14.47 164 GLN A C 1
ATOM 826 O O . GLN A 1 115 ? 12.903 9.148 36.718 1.00 15.55 164 GLN A O 1
ATOM 832 N N . VAL A 1 116 ? 14.212 7.347 36.697 1.00 13.80 165 VAL A N 1
ATOM 833 C CA . VAL A 1 116 ? 13.206 6.584 37.407 1.00 13.81 165 VAL A CA 1
ATOM 834 C C . VAL A 1 116 ? 13.015 7.135 38.834 1.00 14.45 165 VAL A C 1
ATOM 835 O O . VAL A 1 116 ? 11.886 7.222 39.279 1.00 15.35 165 VAL A O 1
ATOM 839 N N . SER A 1 117 ? 14.091 7.537 39.514 1.00 15.17 166 SER A N 1
ATOM 840 C CA . SER A 1 117 ? 13.979 8.125 40.850 1.00 16.15 166 SER A CA 1
ATOM 841 C C . SER A 1 117 ? 13.230 9.453 40.886 1.00 16.44 166 SER A C 1
ATOM 842 O O . SER A 1 117 ? 12.695 9.799 41.927 1.00 17.11 166 SER A O 1
ATOM 845 N N . LYS A 1 118 ? 13.208 10.194 39.774 1.00 16.43 167 LYS A N 1
ATOM 846 C CA . LYS A 1 118 ? 12.457 11.446 39.717 1.00 16.86 167 LYS A CA 1
ATOM 847 C C . LYS A 1 118 ? 10.977 11.147 39.855 1.00 16.05 167 LYS A C 1
ATOM 848 O O . LYS A 1 118 ? 10.232 11.932 40.416 1.00 17.34 167 LYS A O 1
ATOM 854 N N . TYR A 1 119 ? 10.544 10.002 39.332 1.00 13.90 168 TYR A N 1
ATOM 855 C CA . TYR A 1 119 ? 9.156 9.602 39.449 1.00 13.21 168 TYR A CA 1
ATOM 856 C C . TYR A 1 119 ? 9.008 8.112 39.224 1.00 13.17 168 TYR A C 1
ATOM 857 O O . TYR A 1 119 ? 8.847 7.643 38.095 1.00 13.46 168 TYR A O 1
ATOM 866 N N . PRO A 1 120 ? 9.121 7.325 40.293 1.00 14.02 169 PRO A N 1
ATOM 867 C CA . PRO A 1 120 ? 9.154 5.877 40.109 1.00 14.53 169 PRO A CA 1
ATOM 868 C C . PRO A 1 120 ? 7.819 5.268 39.719 1.00 14.41 169 PRO A C 1
ATOM 869 O O . PRO A 1 120 ? 7.763 4.097 39.390 1.00 15.69 169 PRO A O 1
ATOM 873 N N . LEU A 1 121 ? 6.767 6.087 39.701 1.00 14.03 170 LEU A N 1
ATOM 874 C CA . LEU A 1 121 ? 5.447 5.670 39.240 1.00 13.92 170 LEU A CA 1
ATOM 875 C C . LEU A 1 121 ? 5.207 5.825 37.727 1.00 13.31 170 LEU A C 1
ATOM 876 O O . LEU A 1 121 ? 4.112 5.568 37.242 1.00 13.90 170 LEU A O 1
ATOM 881 N N A MET A 1 122 ? 6.226 6.233 36.985 0.40 13.14 171 MET A N 1
ATOM 882 N N B MET A 1 122 ? 6.224 6.230 36.983 0.60 12.77 171 MET A N 1
ATOM 883 C CA A MET A 1 122 ? 6.048 6.498 35.560 0.40 12.71 171 MET A CA 1
ATOM 884 C CA B MET A 1 122 ? 6.034 6.507 35.556 0.60 11.85 171 MET A CA 1
ATOM 885 C C A MET A 1 122 ? 5.585 5.255 34.798 0.40 12.89 171 MET A C 1
ATOM 886 C C B MET A 1 122 ? 5.584 5.252 34.794 0.60 12.46 171 MET A C 1
ATOM 887 O O A MET A 1 122 ? 4.716 5.335 33.935 0.40 12.81 171 MET A O 1
ATOM 888 O O B MET A 1 122 ? 4.720 5.317 33.927 0.60 12.58 171 MET A O 1
ATOM 897 N N . GLU A 1 123 ? 6.157 4.102 35.127 1.00 14.05 172 GLU A N 1
ATOM 898 C CA .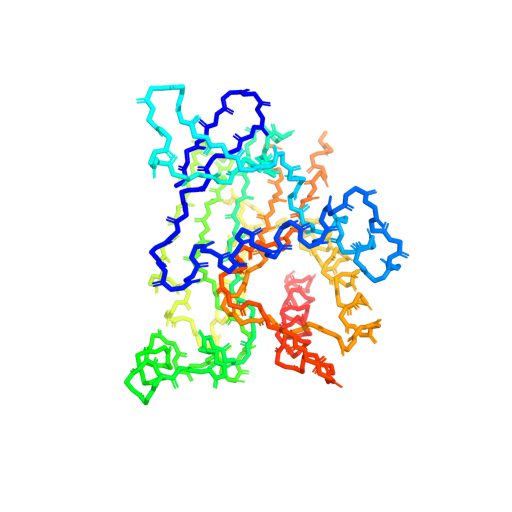 GLU A 1 123 ? 5.802 2.868 34.451 1.00 15.13 172 GLU A CA 1
ATOM 899 C C . GLU A 1 123 ? 4.338 2.518 34.693 1.00 16.24 172 GLU A C 1
ATOM 900 O O . GLU A 1 123 ? 3.650 2.034 33.786 1.00 17.98 172 GLU A O 1
ATOM 906 N N . GLU A 1 124 ? 3.872 2.768 35.917 1.00 16.40 173 GLU A N 1
ATOM 907 C CA . GLU A 1 124 ? 2.513 2.406 36.326 1.00 17.50 173 GLU A CA 1
ATOM 908 C C . GLU A 1 124 ? 1.484 3.412 35.832 1.00 15.88 173 GLU A C 1
ATOM 909 O O . GLU A 1 124 ? 0.369 3.040 35.460 1.00 18.80 173 GLU A O 1
ATOM 915 N N . ILE A 1 125 ? 1.829 4.690 35.842 1.00 14.04 174 ILE A N 1
ATOM 916 C CA . ILE A 1 125 ? 0.820 5.701 35.489 1.00 13.16 174 ILE A CA 1
ATOM 917 C C . ILE A 1 125 ? 0.936 6.118 34.011 1.00 11.96 174 ILE A C 1
ATOM 918 O O . ILE A 1 125 ? -0.083 6.313 33.330 1.00 12.48 174 ILE A O 1
ATOM 923 N N . GLY A 1 126 ? 2.158 6.264 33.510 1.00 10.97 175 GLY A N 1
ATOM 924 C CA . GLY A 1 126 ? 2.374 6.526 32.077 1.00 10.28 175 GLY A CA 1
ATOM 925 C C . GLY A 1 126 ? 2.337 7.996 31.715 1.00 9.01 175 GLY A C 1
ATOM 926 O O . GLY A 1 126 ? 2.417 8.354 30.541 1.00 8.28 175 GLY A O 1
ATOM 927 N N . PHE A 1 127 ? 2.245 8.837 32.734 1.00 8.71 176 PHE A N 1
ATOM 928 C CA . PHE A 1 127 ? 2.301 10.272 32.573 1.00 8.18 176 PHE A CA 1
ATOM 929 C C . PHE A 1 127 ? 2.640 10.935 33.886 1.00 8.51 176 PHE A C 1
ATOM 930 O O . PHE A 1 127 ? 2.482 10.337 34.953 1.00 10.13 176 PHE A O 1
ATOM 938 N N . LEU A 1 128 ? 3.159 12.147 33.784 1.00 8.39 177 LEU A N 1
ATOM 939 C CA . LEU A 1 128 ? 3.606 12.925 34.932 1.00 8.57 177 LEU A CA 1
ATOM 940 C C . LEU A 1 128 ? 3.319 14.387 34.679 1.00 8.14 177 LEU A C 1
ATOM 941 O O . LEU A 1 128 ? 3.789 14.966 33.688 1.00 8.04 177 LEU A O 1
ATOM 946 N N . VAL A 1 129 ? 2.579 15.008 35.585 1.00 8.84 178 VAL A N 1
ATOM 947 C CA . VAL A 1 129 ? 2.306 16.438 35.460 1.00 8.82 178 VAL A CA 1
ATOM 948 C C . VAL A 1 129 ? 3.565 17.205 35.835 1.00 9.36 178 VAL A C 1
ATOM 949 O O . VAL A 1 129 ? 4.090 17.043 36.952 1.00 11.39 178 VAL A O 1
ATOM 953 N N . LEU A 1 130 ? 4.060 18.022 34.915 1.00 8.98 179 LEU A N 1
ATOM 954 C CA . LEU A 1 130 ? 5.282 18.797 35.142 1.00 9.92 179 LEU A CA 1
ATOM 955 C C . LEU A 1 130 ? 4.994 20.126 35.787 1.00 10.26 179 LEU A C 1
ATOM 956 O O . LEU A 1 130 ? 5.830 20.677 36.493 1.00 12.86 179 LEU A O 1
ATOM 961 N N . GLY A 1 131 ? 3.815 20.679 35.499 1.00 9.95 180 GLY A N 1
ATOM 962 C CA . GLY A 1 131 ? 3.418 21.935 36.094 1.00 9.93 180 GLY A CA 1
ATOM 963 C C . GLY A 1 131 ? 2.089 22.388 35.542 1.00 9.94 180 GLY A C 1
ATOM 964 O O . GLY A 1 131 ? 1.625 21.886 34.522 1.00 10.05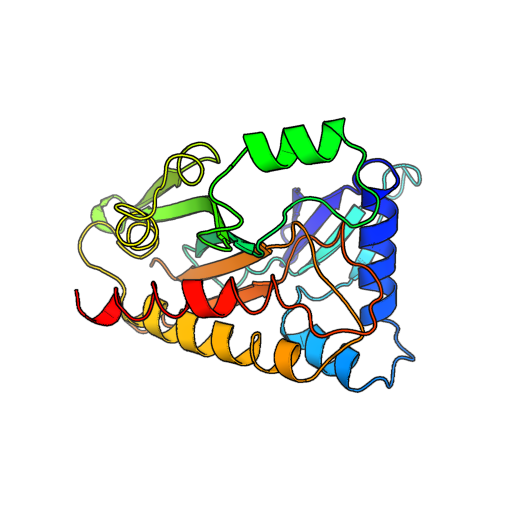 180 GLY A O 1
ATOM 965 N N . MET A 1 132 ? 1.467 23.324 36.232 1.00 10.67 181 MET A N 1
ATOM 966 C CA . MET A 1 132 ? 0.241 23.936 35.717 1.00 11.15 181 MET A CA 1
ATOM 967 C C . MET A 1 132 ? 0.124 25.362 36.204 1.00 12.01 181 MET A C 1
ATOM 968 O O . MET A 1 132 ? 0.665 25.742 37.237 1.00 13.60 181 MET A O 1
ATOM 973 N N . ARG A 1 133 ? -0.603 26.146 35.427 1.00 10.98 182 ARG A N 1
ATOM 974 C CA . ARG A 1 133 ? -0.928 27.516 35.782 1.00 12.33 182 ARG A CA 1
ATOM 975 C C . ARG A 1 133 ? -2.413 27.674 35.487 1.00 12.44 182 ARG A C 1
ATOM 976 O O . ARG A 1 133 ? -2.839 27.504 34.348 1.00 11.71 182 ARG A O 1
ATOM 984 N N . VAL A 1 134 ? -3.198 27.952 36.522 1.00 13.78 183 VAL A N 1
ATOM 985 C CA . VAL A 1 134 ? -4.655 27.946 36.404 1.00 14.83 183 VAL A CA 1
ATOM 986 C C . VAL A 1 134 ? -5.228 29.310 36.773 1.00 15.88 183 VAL A C 1
ATOM 987 O O . VAL A 1 134 ? -4.947 29.836 37.849 1.00 17.97 183 VAL A O 1
ATOM 991 N N . TYR A 1 135 ? -6.054 29.862 35.892 1.00 16.38 184 TYR A N 1
ATOM 992 C CA . TYR A 1 135 ? -6.733 31.119 36.177 1.00 17.77 184 TYR A CA 1
ATOM 993 C C . TYR A 1 135 ? -7.922 30.898 37.126 1.00 19.54 184 TYR A C 1
ATOM 994 O O . TYR A 1 135 ? -8.770 30.013 36.911 1.00 19.86 184 TYR A O 1
ATOM 1003 N N . HIS A 1 136 ? -7.955 31.687 38.197 1.00 20.30 185 HIS A N 1
ATOM 1004 C CA . HIS A 1 136 ? -9.064 31.671 39.155 1.00 22.87 185 HIS A CA 1
ATOM 1005 C C . HIS A 1 136 ? -9.935 32.911 38.954 1.00 24.62 185 HIS A C 1
ATOM 1006 O O . HIS A 1 136 ? -9.504 34.050 39.171 1.00 25.15 185 HIS A O 1
ATOM 1013 N N . VAL A 1 137 ? -11.161 32.667 38.508 1.00 26.05 186 VAL A N 1
ATOM 1014 C CA . VAL A 1 137 ? -12.060 33.739 38.063 1.00 27.66 186 VAL A CA 1
ATOM 1015 C C . VAL A 1 137 ? -12.383 34.736 39.184 1.00 33.19 186 VAL A C 1
ATOM 1016 O O . VAL A 1 137 ? -12.346 35.952 38.956 1.00 34.85 186 VAL A O 1
ATOM 1020 N N . HIS A 1 138 ? -12.673 34.236 40.388 1.00 36.55 187 HIS A N 1
ATOM 1021 C CA . HIS A 1 138 ? -13.105 35.108 41.499 1.00 42.40 187 HIS A CA 1
ATOM 1022 C C . HIS A 1 138 ? -12.061 36.150 41.884 1.00 39.95 187 HIS A C 1
ATOM 1023 O O . HIS A 1 138 ? -12.417 37.260 42.260 1.00 44.72 187 HIS A O 1
ATOM 1030 N N . SER A 1 139 ? -10.784 35.794 41.789 1.00 34.01 188 SER A N 1
ATOM 1031 C CA . SER A 1 139 ? -9.704 36.695 42.191 1.00 29.87 188 SER A CA 1
ATOM 1032 C C . SER A 1 139 ? -8.900 37.263 41.018 1.00 33.25 188 SER A C 1
ATOM 1033 O O . SER A 1 139 ? -7.949 38.021 41.229 1.00 37.34 188 SER A O 1
ATOM 1036 N N . ASP A 1 140 ? -9.282 36.908 39.792 1.00 32.74 189 ASP A N 1
ATOM 1037 C CA . ASP A 1 140 ? -8.586 37.383 38.595 1.00 32.68 189 ASP A CA 1
ATOM 1038 C C . ASP A 1 140 ? -7.082 37.171 38.760 1.00 31.97 189 ASP A C 1
ATOM 1039 O O . ASP A 1 140 ? -6.271 38.068 38.535 1.00 33.06 189 ASP A O 1
ATOM 1044 N N . SER A 1 141 ? -6.720 35.964 39.172 1.00 28.80 190 SER A N 1
ATOM 1045 C CA . SER A 1 141 ? -5.333 35.660 39.471 1.00 28.21 190 SER A CA 1
ATOM 1046 C C . SER A 1 141 ? -5.046 34.225 39.084 1.00 24.28 190 SER A C 1
ATOM 1047 O O . SER A 1 141 ? -5.971 33.442 38.859 1.00 22.51 190 SER A O 1
ATOM 1050 N N . TYR A 1 142 ? -3.760 33.899 38.995 1.00 23.11 191 TYR A N 1
ATOM 1051 C CA . TYR A 1 142 ? -3.324 32.550 38.655 1.00 21.67 191 TYR A CA 1
ATOM 1052 C C . TYR A 1 142 ? -2.792 31.804 39.874 1.00 21.78 191 TYR A C 1
ATOM 1053 O O . TYR A 1 142 ? -2.151 32.397 40.748 1.00 25.43 191 TYR A O 1
ATOM 1062 N N . GLU A 1 143 ? -3.089 30.509 39.940 1.00 20.09 192 GLU A N 1
ATOM 1063 C CA . GLU A 1 143 ? -2.446 29.593 40.888 1.00 20.77 192 GLU A CA 1
ATOM 1064 C C . GLU A 1 143 ? -1.566 28.640 40.103 1.00 20.01 192 GLU A C 1
ATOM 1065 O O . GLU A 1 143 ? -1.994 28.086 39.086 1.00 18.61 192 GLU A O 1
ATOM 1071 N N . THR A 1 144 ? -0.344 28.445 40.594 1.00 19.90 193 THR A N 1
ATOM 1072 C CA . THR A 1 144 ? 0.637 27.627 39.905 1.00 18.02 193 THR A CA 1
ATOM 1073 C C . THR A 1 144 ? 1.056 26.438 40.742 1.00 16.47 193 THR A C 1
ATOM 1074 O O . THR A 1 144 ? 1.065 26.486 41.994 1.00 20.14 193 THR A O 1
ATOM 1078 N N . GLU A 1 145 ? 1.378 25.356 40.046 1.00 15.07 194 GLU A N 1
ATOM 1079 C CA . GLU A 1 145 ? 1.999 24.206 40.675 1.00 16.18 194 GLU A CA 1
ATOM 1080 C C . GLU A 1 145 ? 3.292 23.915 39.945 1.00 16.10 194 GLU A C 1
ATOM 1081 O O . GLU A 1 145 ? 3.351 24.008 38.719 1.00 15.30 194 GLU A O 1
ATOM 1087 N N . ASN A 1 146 ? 4.306 23.503 40.704 1.00 16.76 195 ASN A N 1
ATOM 1088 C CA . ASN A 1 146 ? 5.620 23.243 40.148 1.00 17.15 195 ASN A CA 1
ATOM 1089 C C . ASN A 1 146 ? 5.840 21.734 39.971 1.00 16.79 195 ASN A C 1
ATOM 1090 O O . ASN A 1 146 ? 4.920 20.945 40.139 1.00 15.23 195 ASN A O 1
ATOM 1095 N N . GLN A 1 147 ? 7.066 21.341 39.643 1.00 17.71 196 GLN A N 1
ATOM 1096 C CA . GLN A 1 147 ? 7.335 19.953 39.319 1.00 17.49 196 GLN A CA 1
ATOM 1097 C C . GLN A 1 147 ? 7.092 19.011 40.501 1.00 16.80 196 GLN A C 1
ATOM 1098 O O . GLN A 1 147 ? 6.815 17.834 40.298 1.00 15.77 196 GLN A O 1
ATOM 1104 N N . HIS A 1 148 ? 7.197 19.515 41.727 1.00 17.07 197 HIS A N 1
ATOM 1105 C CA . HIS A 1 148 ? 7.025 18.652 42.896 1.00 17.32 197 HIS A CA 1
ATOM 1106 C C . HIS A 1 148 ? 5.569 18.273 43.109 1.00 16.48 197 HIS A C 1
ATOM 1107 O O . HIS A 1 148 ? 5.277 17.304 43.772 1.00 17.65 197 HIS A O 1
ATOM 1114 N N . TYR A 1 149 ? 4.644 19.042 42.533 1.00 14.37 198 TYR A N 1
ATOM 1115 C CA . TYR A 1 149 ? 3.216 18.703 42.632 1.00 13.45 198 TYR A CA 1
ATOM 1116 C C . TYR A 1 149 ? 2.919 17.383 41.927 1.00 13.08 198 TYR A C 1
ATOM 1117 O O . TYR A 1 149 ? 2.404 16.448 42.530 1.00 14.03 198 TYR A O 1
ATOM 1126 N N . GLY A 1 150 ? 3.246 17.300 40.646 1.00 12.62 199 GLY A N 1
ATOM 1127 C CA . GLY A 1 150 ? 2.982 16.077 39.881 1.00 12.19 199 GLY A CA 1
ATOM 1128 C C . GLY A 1 150 ? 3.767 14.877 40.362 1.00 11.70 199 GLY A C 1
ATOM 1129 O O . GLY A 1 150 ? 3.255 13.774 40.357 1.00 11.73 199 GLY A O 1
ATOM 1130 N N . ARG A 1 151 ? 5.002 15.122 40.774 1.00 11.49 200 ARG A N 1
ATOM 1131 C CA . ARG A 1 151 ? 5.867 14.041 41.309 1.00 12.46 200 ARG A CA 1
ATOM 1132 C C . ARG A 1 151 ? 5.353 13.501 42.638 1.00 13.28 200 ARG A C 1
ATOM 1133 O O . ARG A 1 151 ? 5.767 12.409 43.057 1.00 14.61 200 ARG A O 1
ATOM 1141 N N A SER A 1 152 ? 4.473 14.255 43.304 0.50 13.37 201 SER A N 1
ATOM 1142 N N B SER A 1 152 ? 4.465 14.236 43.314 0.50 13.33 201 SER A N 1
ATOM 1143 C CA A SER A 1 152 ? 3.859 13.799 44.546 0.50 14.52 201 SER A CA 1
ATOM 1144 C CA B SER A 1 152 ? 3.846 13.735 44.543 0.50 14.38 201 SER A CA 1
ATOM 1145 C C A SER A 1 152 ? 2.552 13.040 44.353 0.50 14.55 201 SER A C 1
ATOM 1146 C C B SER A 1 152 ? 2.660 12.825 44.301 0.50 14.42 201 SER A C 1
ATOM 1147 O O A SER A 1 152 ? 1.942 12.647 45.340 0.50 16.43 201 SER A O 1
ATOM 1148 O O B SER A 1 152 ? 2.269 12.069 45.188 0.50 15.87 201 SER A O 1
ATOM 1153 N N . LEU A 1 153 ? 2.079 12.908 43.105 1.00 14.06 202 LEU A N 1
ATOM 1154 C CA . LEU A 1 153 ? 0.824 12.227 42.836 1.00 13.94 202 LEU A CA 1
ATOM 1155 C C . LEU A 1 153 ? 1.003 10.731 42.695 1.00 15.07 202 LEU A C 1
ATOM 1156 O O . LEU A 1 153 ? 1.989 10.243 42.112 1.00 14.71 202 LEU A O 1
ATOM 1161 N N . THR A 1 154 ? 0.041 10.020 43.265 1.00 16.66 203 THR A N 1
ATOM 1162 C CA . THR A 1 154 ? 0.015 8.579 43.269 1.00 18.55 203 THR A CA 1
ATOM 1163 C C . THR A 1 154 ? -1.238 8.121 42.566 1.00 17.37 203 THR A C 1
ATOM 1164 O O . THR A 1 154 ? -2.072 8.926 42.157 1.00 18.12 203 THR A O 1
ATOM 1168 N N . LYS A 1 155 ? -1.369 6.812 42.435 1.00 19.33 204 LYS A N 1
ATOM 1169 C CA . LYS A 1 155 ? -2.573 6.229 41.879 1.00 19.47 204 LYS A CA 1
ATOM 1170 C C . LYS A 1 155 ? -3.835 6.709 42.588 1.00 19.96 204 LYS A C 1
ATOM 1171 O O . LYS A 1 155 ? -4.861 6.960 41.931 1.00 18.98 204 LYS A O 1
ATOM 1177 N N . GLU A 1 156 ? -3.763 6.805 43.921 1.00 21.21 205 GLU A N 1
ATOM 1178 C CA . GLU A 1 156 ? -4.905 7.247 44.728 1.00 21.81 205 GLU A CA 1
ATOM 1179 C C . GLU A 1 156 ? -5.255 8.719 44.491 1.00 20.19 205 GLU A C 1
ATOM 1180 O O . GLU A 1 156 ? -6.409 9.090 44.633 1.00 21.61 205 GLU A O 1
ATOM 1186 N N . THR A 1 157 ? -4.275 9.543 44.105 1.00 17.47 206 THR A N 1
ATOM 1187 C CA . THR A 1 157 ? -4.484 10.980 44.034 1.00 16.13 206 THR A CA 1
ATOM 1188 C C . THR A 1 157 ? -4.392 11.572 42.623 1.00 14.30 206 THR A C 1
ATOM 1189 O O . THR A 1 157 ? -4.581 12.782 42.470 1.00 14.38 206 THR A O 1
ATOM 1193 N N A ILE A 1 158 ? -4.141 10.732 41.619 0.50 13.66 207 ILE A N 1
ATOM 1194 N N B ILE A 1 158 ? -4.071 10.781 41.593 0.50 14.10 207 ILE A N 1
ATOM 1195 C CA A ILE A 1 158 ? -3.888 11.224 40.271 0.50 12.01 207 ILE A CA 1
ATOM 1196 C CA B ILE A 1 158 ? -3.873 11.389 40.267 0.50 12.85 207 ILE A CA 1
ATOM 1197 C C A ILE A 1 158 ? -5.115 11.903 39.673 0.50 11.95 207 ILE A C 1
ATOM 1198 C C B ILE A 1 158 ? -5.153 12.012 39.733 0.50 12.37 207 ILE A C 1
ATOM 1199 O O A ILE A 1 158 ? -4.980 12.891 38.953 0.50 12.10 207 ILE A O 1
ATOM 1200 O O B ILE A 1 158 ? -5.097 13.078 39.119 0.50 12.63 207 ILE A O 1
ATOM 1209 N N . LYS A 1 159 ? -6.307 11.394 39.977 1.00 12.43 208 LYS A N 1
ATOM 1210 C CA . LYS A 1 159 ? -7.548 11.937 39.403 1.00 13.08 208 LYS A CA 1
ATOM 1211 C C . LYS A 1 159 ? -7.770 13.357 39.943 1.00 12.82 208 LYS A C 1
ATOM 1212 O O . LYS A 1 159 ? -7.991 14.331 39.176 1.00 12.17 208 LYS A O 1
ATOM 1218 N N . ASP A 1 160 ? -7.708 13.505 41.258 1.00 13.35 209 ASP A N 1
ATOM 1219 C CA . ASP A 1 160 ? -7.883 14.831 41.843 1.00 14.25 209 ASP A CA 1
ATOM 1220 C C . ASP A 1 160 ? -6.734 15.762 41.473 1.00 13.63 209 ASP A C 1
ATOM 12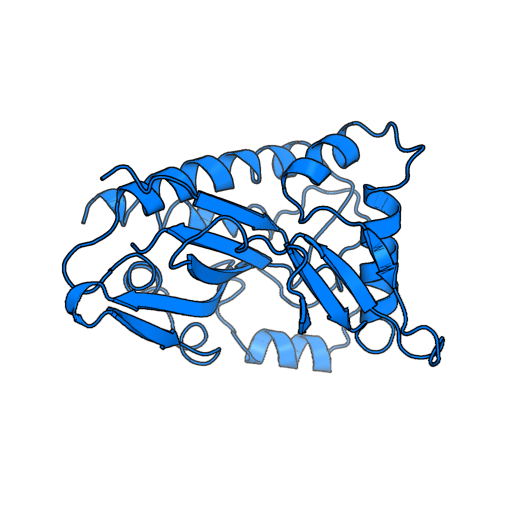21 O O . ASP A 1 160 ? -6.935 16.957 41.339 1.00 14.53 209 ASP A O 1
ATOM 1226 N N . GLY A 1 161 ? -5.533 15.209 41.322 1.00 12.26 210 GLY A N 1
ATOM 1227 C CA . GLY A 1 161 ? -4.383 15.989 40.902 1.00 12.05 210 GLY A CA 1
ATOM 1228 C C . GLY A 1 161 ? -4.550 16.633 39.547 1.00 11.26 210 GLY A C 1
ATOM 1229 O O . GLY A 1 161 ? -4.167 17.771 39.353 1.00 12.45 210 GLY A O 1
ATOM 1230 N N . VAL A 1 162 ? -5.062 15.859 38.597 1.00 10.97 211 VAL A N 1
ATOM 1231 C CA . VAL A 1 162 ? -5.336 16.344 37.240 1.00 9.88 211 VAL A CA 1
ATOM 1232 C C . VAL A 1 162 ? -6.540 17.282 37.238 1.00 10.19 211 VAL A C 1
ATOM 1233 O O . VAL A 1 162 ? -6.522 18.322 36.550 1.00 10.30 211 VAL A O 1
ATOM 1237 N N A SER A 1 163 ? -7.585 16.947 37.993 0.21 10.45 212 SER A N 1
ATOM 1238 N N B SER A 1 163 ? -7.578 16.928 38.004 0.49 10.85 212 SER A N 1
ATOM 1239 N N C SER A 1 163 ? -7.581 16.938 37.992 0.30 10.57 212 SER A N 1
ATOM 1240 C CA A SER A 1 163 ? -8.808 17.755 37.965 0.21 10.64 212 SER A CA 1
ATOM 1241 C CA B SER A 1 163 ? -8.801 17.743 38.076 0.49 11.32 212 SER A CA 1
ATOM 1242 C CA C SER A 1 163 ? -8.800 17.745 37.988 0.30 10.96 212 SER A CA 1
ATOM 1243 C C A SER A 1 163 ? -8.599 19.177 38.506 0.21 11.01 212 SER A C 1
ATOM 1244 C C B SER A 1 163 ? -8.502 19.183 38.404 0.49 11.18 212 SER A C 1
ATOM 1245 C C C SER A 1 163 ? -8.571 19.178 38.473 0.30 11.13 212 SER A C 1
ATOM 1246 O O A SER A 1 163 ? -9.378 20.081 38.182 0.21 11.14 212 SER A O 1
ATOM 1247 O O B SER A 1 163 ? -9.102 20.100 37.833 0.49 11.28 212 SER A O 1
ATOM 1248 O O C SER A 1 163 ? -9.306 20.093 38.079 0.30 11.19 212 SER A O 1
ATOM 1255 N N . ARG A 1 164 ? -7.557 19.378 39.315 1.00 11.49 213 ARG A N 1
ATOM 1256 C CA . ARG A 1 164 ? -7.181 20.718 39.762 1.00 12.26 213 ARG A CA 1
ATOM 1257 C C . ARG A 1 164 ? -6.939 21.684 38.589 1.00 11.13 213 ARG A C 1
ATOM 1258 O O . ARG A 1 164 ? -7.241 22.852 38.687 1.00 12.06 213 ARG A O 1
ATOM 1266 N N . PHE A 1 165 ? -6.352 21.184 37.507 1.00 9.88 214 PHE A N 1
ATOM 1267 C CA . PHE A 1 165 ? -6.065 22.017 36.350 1.00 9.57 214 PHE A CA 1
ATOM 1268 C C . PHE A 1 165 ? -7.351 22.667 35.781 1.00 9.96 214 PHE A C 1
ATOM 1269 O O . PHE A 1 165 ? -7.317 23.776 35.270 1.00 9.56 214 PHE A O 1
ATOM 1277 N N . PHE A 1 166 ? -8.464 21.950 35.889 1.00 10.02 215 PHE A N 1
ATOM 1278 C CA . PHE A 1 166 ? -9.737 22.337 35.258 1.00 11.03 215 PHE A CA 1
ATOM 1279 C C . PHE A 1 166 ? -10.701 23.024 36.228 1.00 11.90 215 PHE A C 1
ATOM 1280 O O . PHE A 1 166 ? -11.868 23.270 35.891 1.00 14.14 215 PHE A O 1
ATOM 1288 N N . HIS A 1 167 ? -10.239 23.352 37.434 1.00 12.99 216 HIS A N 1
ATOM 1289 C CA . HIS A 1 167 ? -11.103 23.978 38.424 1.00 15.02 216 HIS A CA 1
ATOM 1290 C C . HIS A 1 167 ? -10.718 25.433 38.571 1.00 15.91 216 HIS A C 1
ATOM 1291 O O . HIS A 1 167 ? -9.581 25.755 38.911 1.00 18.35 216 HIS A O 1
ATOM 1298 N N . ASN A 1 168 ? -11.665 26.328 38.320 1.00 17.16 217 ASN A N 1
ATOM 1299 C CA . ASN A 1 168 ? -11.361 27.751 38.250 1.00 18.16 217 ASN A CA 1
ATOM 1300 C C . ASN A 1 168 ? -11.692 28.517 39.531 1.00 20.24 217 ASN A C 1
ATOM 1301 O O . ASN A 1 168 ? -11.786 29.739 39.520 1.00 23.03 217 ASN A O 1
ATOM 1306 N N . GLY A 1 169 ? -11.871 27.785 40.623 1.00 21.04 218 GLY A N 1
ATOM 1307 C CA . GLY A 1 169 ? -12.213 28.366 41.919 1.00 22.26 218 GLY A CA 1
ATOM 1308 C C . GLY A 1 169 ? -13.692 28.343 42.222 1.00 25.16 218 GLY A C 1
ATOM 1309 O O . GLY A 1 169 ? -14.097 28.422 43.387 1.00 27.50 218 GLY A O 1
ATOM 1310 N N . TYR A 1 170 ? -14.529 28.254 41.195 1.00 25.09 219 TYR A N 1
ATOM 1311 C CA . TYR A 1 170 ? -15.952 28.090 41.467 1.00 27.46 219 TYR A CA 1
ATOM 1312 C C . TYR A 1 170 ? -16.606 26.886 40.790 1.00 24.45 219 TYR A C 1
ATOM 1313 O O . TYR A 1 170 ? -17.582 26.347 41.306 1.00 22.83 219 TYR A O 1
ATOM 1322 N N . CYS A 1 171 ? -16.047 26.410 39.687 1.00 20.90 220 CYS A N 1
ATOM 1323 C CA . CYS A 1 171 ? -16.588 25.215 39.060 1.00 21.38 220 CYS A CA 1
ATOM 1324 C C . CYS A 1 171 ? -15.514 24.453 38.321 1.00 17.62 220 CYS A C 1
ATOM 1325 O O . CYS A 1 171 ? -14.442 24.989 38.015 1.00 16.54 220 CYS A O 1
ATOM 1328 N N . LEU A 1 172 ? -15.831 23.198 38.042 1.00 16.10 221 LEU A N 1
ATOM 1329 C CA . LEU A 1 172 ? -15.007 22.342 37.214 1.00 15.27 221 LEU A CA 1
ATOM 1330 C C . LEU A 1 172 ? -15.368 22.570 35.742 1.00 13.95 221 LEU A C 1
ATOM 1331 O O . LEU A 1 172 ? -16.537 22.449 35.356 1.00 14.72 221 LEU A O 1
ATOM 1336 N N . ARG A 1 173 ? -14.355 22.862 34.932 1.00 12.97 222 ARG A N 1
ATOM 1337 C CA . ARG A 1 173 ? -14.541 23.161 33.511 1.00 12.40 222 ARG A CA 1
ATOM 1338 C C . ARG A 1 173 ? -14.617 21.867 32.687 1.00 11.71 222 ARG A C 1
ATOM 1339 O O . ARG A 1 173 ? -13.659 21.468 32.008 1.00 10.89 222 ARG A O 1
ATOM 1347 N N . LYS A 1 174 ? -15.763 21.201 32.754 1.00 12.03 223 LYS A N 1
ATOM 1348 C CA . LYS A 1 174 ? -15.929 19.922 32.074 1.00 12.23 223 LYS A CA 1
ATOM 1349 C C . LYS A 1 174 ? -15.879 20.093 30.563 1.00 12.25 223 LYS A C 1
ATOM 1350 O O . LYS A 1 174 ? -15.543 19.139 29.857 1.00 11.98 223 LYS A O 1
ATOM 1356 N N . ASP A 1 175 ? -16.222 21.286 30.069 1.00 12.57 224 ASP A N 1
ATOM 1357 C CA . ASP A 1 175 ? -16.062 21.562 28.645 1.00 12.59 224 ASP A CA 1
ATOM 1358 C C . ASP A 1 175 ? -14.612 21.368 28.206 1.00 11.17 224 ASP A C 1
ATOM 1359 O O . ASP A 1 175 ? -14.343 20.729 27.192 1.00 10.76 224 ASP A O 1
ATOM 1364 N N . ALA A 1 176 ? -13.682 21.895 28.998 1.00 10.68 225 ALA A N 1
ATOM 1365 C CA . ALA A 1 176 ? -12.270 21.799 28.670 1.00 10.29 225 ALA A CA 1
ATOM 1366 C C . ALA A 1 176 ? -11.753 20.364 28.845 1.00 9.93 225 ALA A C 1
ATOM 1367 O O . ALA A 1 176 ? -10.932 19.912 28.099 1.00 9.71 225 ALA A O 1
ATOM 1369 N N . VAL A 1 177 ? -12.268 19.655 29.847 1.00 10.51 226 VAL A N 1
ATOM 1370 C CA . VAL A 1 177 ? -11.954 18.228 30.006 1.00 10.59 226 VAL A CA 1
ATOM 1371 C C . VAL A 1 177 ? -12.372 17.415 28.776 1.00 10.65 226 VAL A C 1
ATOM 1372 O O . VAL A 1 177 ? -11.602 16.618 28.236 1.00 10.17 226 VAL A O 1
ATOM 1376 N N . ALA A 1 178 ? -13.613 17.597 28.324 1.00 10.92 227 ALA A N 1
ATOM 1377 C CA . ALA A 1 178 ? -14.092 16.827 27.185 1.00 11.28 227 ALA A CA 1
ATOM 1378 C C . ALA A 1 178 ? -13.332 17.198 25.909 1.00 11.47 227 ALA A C 1
ATOM 1379 O O . ALA A 1 178 ? -12.959 16.323 25.119 1.00 11.47 227 ALA A O 1
ATOM 1381 N N . ALA A 1 179 ? -13.102 18.491 25.708 1.00 11.23 228 ALA A N 1
ATOM 1382 C CA . ALA A 1 179 ? -12.340 18.949 24.553 1.00 11.21 228 ALA A CA 1
ATOM 1383 C C . ALA A 1 179 ? -10.945 18.320 24.554 1.00 10.66 228 ALA A C 1
ATOM 1384 O O . ALA A 1 179 ? -10.432 17.921 23.498 1.00 10.74 228 ALA A O 1
ATOM 1386 N N . SER A 1 180 ? -10.339 18.245 25.744 1.00 10.97 229 SER A N 1
ATOM 1387 C CA . SER A 1 180 ? -9.006 17.660 25.927 1.00 11.03 229 SER A CA 1
ATOM 1388 C C . SER A 1 180 ? -8.987 16.188 25.536 1.00 10.52 229 SER A C 1
ATOM 1389 O O . SER A 1 180 ? -8.104 15.751 24.797 1.00 11.85 229 SER A O 1
ATOM 1392 N N . ILE A 1 181 ? -9.989 15.434 25.970 1.00 10.46 230 ILE A N 1
ATOM 1393 C CA . ILE A 1 181 ? -10.103 14.048 25.549 1.00 10.98 230 ILE A CA 1
ATOM 1394 C C . ILE A 1 181 ? -10.160 13.934 24.036 1.00 11.04 230 ILE A C 1
ATOM 1395 O O . ILE A 1 181 ? -9.470 13.108 23.433 1.00 11.84 230 ILE A O 1
ATOM 1400 N N . GLN A 1 182 ? -11.002 14.762 23.417 1.00 10.73 231 GLN A N 1
ATOM 1401 C CA . GLN A 1 182 ? -11.191 14.670 21.983 1.00 11.48 231 GLN A CA 1
ATOM 1402 C C . GLN A 1 182 ? -9.909 14.982 21.221 1.00 11.63 231 GLN A C 1
ATOM 1403 O O . GLN A 1 182 ? -9.605 14.340 20.233 1.00 13.39 231 GLN A O 1
ATOM 1409 N N . LYS A 1 183 ? -9.148 15.954 21.693 1.00 11.51 232 LYS A N 1
ATOM 1410 C CA . LYS A 1 183 ? -7.875 16.293 21.025 1.00 11.19 232 LYS A CA 1
ATOM 1411 C C . LYS A 1 183 ? -6.786 15.258 21.280 1.00 10.93 232 LYS A C 1
ATOM 1412 O O . LYS A 1 183 ? -6.005 14.946 20.380 1.00 11.82 232 LYS A O 1
ATOM 1418 N N . ILE A 1 184 ? -6.728 14.719 22.490 1.00 10.63 233 ILE A N 1
ATOM 1419 C CA . ILE A 1 184 ? -5.770 13.647 22.775 1.00 10.71 233 ILE A CA 1
ATOM 1420 C C . ILE A 1 184 ? -6.080 12.428 21.921 1.00 11.40 233 ILE A C 1
ATOM 1421 O O . ILE A 1 184 ? -5.183 11.742 21.470 1.00 12.08 233 ILE A O 1
ATOM 1426 N N . GLU A 1 185 ? -7.355 12.143 21.703 1.00 11.77 234 GLU A N 1
ATOM 1427 C CA . GLU A 1 185 ? -7.736 11.001 20.884 1.00 12.71 234 GLU A CA 1
ATOM 1428 C C . GLU A 1 185 ? -7.150 11.092 19.454 1.00 12.17 234 GLU A C 1
ATOM 1429 O O . GLU A 1 185 ? -6.741 10.077 18.894 1.00 13.26 234 GLU A O 1
ATOM 1435 N N . LYS A 1 186 ? -7.107 12.286 18.861 1.00 12.22 235 LYS A N 1
ATOM 1436 C CA . LYS A 1 186 ? -6.521 12.434 17.524 1.00 12.75 235 LYS A CA 1
ATOM 1437 C C . LYS A 1 186 ? -5.024 12.181 17.533 1.00 10.91 235 LYS A C 1
ATOM 1438 O O . LYS A 1 186 ? -4.478 11.586 16.616 1.00 11.88 235 LYS A O 1
ATOM 1444 N N . ILE A 1 187 ? -4.358 12.621 18.584 1.00 9.97 236 ILE A N 1
ATOM 1445 C CA . ILE A 1 187 ? -2.933 12.305 18.777 1.00 9.32 236 ILE A CA 1
ATOM 1446 C C . ILE A 1 187 ? -2.726 10.800 18.938 1.00 9.42 236 ILE A C 1
ATOM 1447 O O . ILE A 1 187 ? -1.831 10.211 18.315 1.00 9.21 236 ILE A O 1
ATOM 1452 N N A LEU A 1 188 ? -3.575 10.156 19.743 0.50 9.53 237 LEU A N 1
ATOM 1453 N N B LEU A 1 188 ? -3.584 10.171 19.746 0.50 9.67 237 LEU A N 1
ATOM 1454 C CA A LEU A 1 188 ? -3.488 8.708 19.888 0.50 10.28 237 LEU A CA 1
ATOM 1455 C CA B LEU A 1 188 ? -3.556 8.723 19.920 0.50 10.73 237 LEU A CA 1
ATOM 1456 C C A LEU A 1 188 ? -3.675 8.022 18.536 0.50 11.07 237 LEU A C 1
ATOM 1457 C C B LEU A 1 188 ? -3.712 8.013 18.571 0.50 11.33 237 LEU A C 1
ATOM 1458 O O A LEU A 1 188 ? -2.950 7.092 18.203 0.50 11.76 237 LEU A O 1
ATOM 1459 O O B LEU A 1 188 ? -3.005 7.057 18.282 0.50 12.12 237 LEU A O 1
ATOM 1468 N N . GLN A 1 189 ? -4.621 8.490 17.724 1.00 11.70 238 GLN A N 1
ATOM 1469 C CA . GLN A 1 189 ? -4.797 7.899 16.400 1.00 13.21 238 GLN A CA 1
ATOM 1470 C C . GLN A 1 189 ? -3.552 7.996 15.526 1.00 12.35 238 GLN A C 1
ATOM 1471 O O . GLN A 1 189 ? -3.239 7.044 14.794 1.00 13.58 238 GLN A O 1
ATOM 1477 N N . TRP A 1 190 ? -2.856 9.134 15.597 1.00 10.99 239 TRP A N 1
ATOM 1478 C CA . TRP A 1 190 ? -1.615 9.321 14.858 1.00 10.66 239 TRP A CA 1
ATOM 1479 C C . TRP A 1 190 ? -0.607 8.271 15.308 1.00 10.79 239 TRP A C 1
ATOM 1480 O O . TRP A 1 190 ? 0.011 7.577 14.482 1.00 11.82 239 TRP A O 1
ATOM 1491 N N . PHE A 1 191 ? -0.475 8.116 16.621 1.00 10.67 240 PHE A N 1
ATOM 1492 C CA . PHE A 1 191 ? 0.460 7.124 17.190 1.00 11.31 240 PHE A CA 1
ATOM 1493 C C . PHE A 1 191 ? 0.101 5.700 16.787 1.00 13.33 240 PHE A C 1
ATOM 1494 O O . PHE A 1 191 ? 0.978 4.899 16.529 1.00 16.40 240 PHE A O 1
ATOM 1502 N N . GLU A 1 192 ? -1.176 5.400 16.682 1.00 14.33 241 GLU A N 1
ATOM 1503 C CA . GLU A 1 192 ? -1.580 4.052 16.288 1.00 16.30 241 GLU A CA 1
ATOM 1504 C C . GLU A 1 192 ? -1.422 3.758 14.811 1.00 16.69 241 GLU A C 1
ATOM 1505 O O . GLU A 1 192 ? -1.603 2.619 14.386 1.00 20.35 241 GLU A O 1
ATOM 1511 N N . ASN A 1 193 ? -1.078 4.780 14.038 1.00 16.40 242 ASN A N 1
ATOM 1512 C CA . ASN A 1 193 ? -0.854 4.670 12.613 1.00 18.41 242 ASN A CA 1
ATOM 1513 C C . ASN A 1 193 ? 0.577 5.048 12.165 1.00 17.69 242 ASN A C 1
ATOM 1514 O O . ASN A 1 193 ? 0.808 5.398 11.008 1.00 20.35 242 ASN A O 1
ATOM 1519 N N . GLN A 1 194 ? 1.552 4.959 13.066 1.00 14.95 243 GLN A N 1
ATOM 1520 C CA . GLN A 1 194 ? 2.943 5.121 12.654 1.00 14.03 243 GLN A CA 1
ATOM 1521 C C . GLN A 1 194 ? 3.831 4.198 13.471 1.00 14.71 243 GLN A C 1
ATOM 1522 O O . GLN A 1 194 ? 3.562 3.961 14.654 1.00 14.60 243 GLN A O 1
ATOM 1528 N N . LYS A 1 195 ? 4.873 3.673 12.832 1.00 15.79 244 LYS A N 1
ATOM 1529 C CA . LYS A 1 195 ? 5.876 2.844 13.527 1.00 17.42 244 LYS A CA 1
ATOM 1530 C C . LYS A 1 195 ? 7.261 3.315 13.102 1.00 17.55 244 LYS A C 1
ATOM 1531 O O . LYS A 1 195 ? 8.121 2.510 12.751 1.00 23.22 244 LYS A O 1
ATOM 1537 N N . GLN A 1 196 ? 7.475 4.622 13.082 1.00 15.28 245 GLN A N 1
ATOM 1538 C CA . GLN A 1 196 ? 8.764 5.147 12.650 1.00 15.29 245 GLN A CA 1
ATOM 1539 C C . GLN A 1 196 ? 9.444 6.065 13.661 1.00 14.48 245 GLN A C 1
ATOM 1540 O O . GLN A 1 196 ? 10.633 6.344 13.512 1.00 14.72 245 GLN A O 1
ATOM 1546 N N . LEU A 1 197 ? 8.720 6.490 14.698 1.00 13.32 246 LEU A N 1
ATOM 1547 C CA . LEU A 1 197 ? 9.273 7.356 15.755 1.00 12.70 246 LEU A CA 1
ATOM 1548 C C . LEU A 1 197 ? 8.828 6.928 17.139 1.00 12.14 246 LEU A C 1
ATOM 1549 O O . LEU A 1 197 ? 7.649 6.624 17.337 1.00 13.03 246 LEU A O 1
ATOM 1554 N N . ASN A 1 198 ? 9.756 6.884 18.095 1.00 11.84 247 ASN A N 1
ATOM 1555 C CA . ASN A 1 198 ? 9.419 6.692 19.511 1.00 10.89 247 ASN A CA 1
ATOM 1556 C C . ASN A 1 198 ? 9.858 7.921 20.291 1.00 9.88 247 ASN A C 1
ATOM 1557 O O . ASN A 1 198 ? 10.933 8.489 20.040 1.00 10.15 247 ASN A O 1
ATOM 1562 N N . PHE A 1 199 ? 9.006 8.360 21.207 1.00 8.65 248 PHE A N 1
ATOM 1563 C CA . PHE A 1 199 ? 9.141 9.627 21.905 1.00 7.99 248 PHE A CA 1
ATOM 1564 C C . PHE A 1 199 ? 9.333 9.389 23.391 1.00 8.01 248 PHE A C 1
ATOM 1565 O O . PHE A 1 199 ? 8.410 8.863 24.063 1.00 9.34 248 PHE A O 1
ATOM 1573 N N . TYR A 1 200 ? 10.472 9.790 23.915 1.00 8.46 249 TYR A N 1
ATOM 1574 C CA . TYR A 1 200 ? 10.754 9.695 25.355 1.00 8.43 249 TYR A CA 1
ATOM 1575 C C . TYR A 1 200 ? 10.898 11.086 25.951 1.00 8.16 249 TYR A C 1
ATOM 1576 O O . TYR A 1 200 ? 11.463 11.989 25.332 1.00 8.25 249 TYR A O 1
ATOM 1585 N N . ALA A 1 201 ? 10.400 11.275 27.170 1.00 8.18 250 ALA A N 1
ATOM 1586 C CA . ALA A 1 201 ? 10.528 12.558 27.882 1.00 8.33 250 ALA A CA 1
ATOM 1587 C C . ALA A 1 201 ? 9.903 13.728 27.132 1.00 7.65 250 ALA A C 1
ATOM 1588 O O . ALA A 1 201 ? 10.288 14.883 27.325 1.00 9.36 250 ALA A O 1
ATOM 1590 N N A SER A 1 202 ? 8.949 13.424 26.258 0.60 7.13 251 SER A N 1
ATOM 1591 N N B SER A 1 202 ? 8.920 13.407 26.302 0.40 7.47 251 SER A N 1
ATOM 1592 C CA A SER A 1 202 ? 8.191 14.459 25.564 0.60 6.43 251 SER A CA 1
ATOM 1593 C CA B SER A 1 202 ? 8.176 14.395 25.555 0.40 7.17 251 SER A CA 1
ATOM 1594 C C A SER A 1 202 ? 6.851 14.661 26.257 0.60 6.88 251 SER A C 1
ATOM 1595 C C B SER A 1 202 ? 6.936 14.742 26.358 0.40 7.22 251 SER A C 1
ATOM 1596 O O A SER A 1 202 ? 6.359 13.796 27.006 0.60 7.33 251 SER A O 1
ATOM 1597 O O B SER A 1 202 ? 6.611 14.060 27.328 0.40 7.29 251 SER A O 1
ATOM 1602 N N . SER A 1 203 ? 6.240 15.799 25.954 1.00 6.96 252 SER A N 1
ATOM 1603 C CA . SER A 1 203 ? 5.073 16.260 26.700 1.00 7.41 252 SER A CA 1
ATOM 1604 C C . SER A 1 203 ? 3.882 16.606 25.812 1.00 6.73 252 SER A C 1
ATOM 1605 O O . SER A 1 203 ? 4.025 16.841 24.613 1.00 6.94 252 SER A O 1
ATOM 1608 N N . LEU A 1 204 ? 2.716 16.638 26.446 1.00 6.89 253 LEU A N 1
ATOM 1609 C CA . LEU A 1 204 ? 1.578 17.336 25.884 1.00 6.75 253 LEU A CA 1
ATOM 1610 C C . LEU A 1 204 ? 1.400 18.630 26.656 1.00 7.16 253 LEU A C 1
ATOM 1611 O O . LEU A 1 204 ? 1.462 18.657 27.896 1.00 8.69 253 LEU A O 1
ATOM 1616 N N . LEU A 1 205 ? 1.166 19.699 25.911 1.00 6.60 254 LEU A N 1
ATOM 1617 C CA . LEU A 1 205 ? 0.857 21.000 26.476 1.00 7.42 254 LEU A CA 1
ATOM 1618 C C . LEU A 1 205 ? -0.635 21.240 26.273 1.00 7.63 254 LEU A C 1
ATOM 1619 O O . LEU A 1 205 ? -1.118 21.276 25.120 1.00 9.29 254 LEU A O 1
ATOM 1624 N N . PHE A 1 206 ? -1.349 21.398 27.393 1.00 7.99 255 PHE A N 1
ATOM 1625 C CA . PHE A 1 206 ? -2.787 21.646 27.414 1.00 7.96 255 PHE A CA 1
ATOM 1626 C C . PHE A 1 206 ? -3.010 23.109 27.680 1.00 8.00 255 PHE A C 1
ATOM 1627 O O . PHE A 1 206 ? -2.378 23.680 28.563 1.00 8.23 255 PHE A O 1
ATOM 1635 N N . VAL A 1 207 ? -3.894 23.740 26.891 1.00 7.90 256 VAL A N 1
ATOM 1636 C CA . VAL A 1 207 ? -4.216 25.131 27.135 1.00 8.15 256 VAL A CA 1
ATOM 1637 C C . VAL A 1 207 ? -5.733 25.264 26.981 1.00 8.79 256 VAL A C 1
ATOM 1638 O O . VAL A 1 207 ? -6.286 24.720 26.036 1.00 9.29 256 VAL A O 1
ATOM 1642 N N . TYR A 1 208 ? -6.393 25.941 27.914 1.00 9.04 257 TYR A N 1
ATOM 1643 C CA . TYR A 1 208 ? -7.790 26.310 27.716 1.00 9.44 257 TYR A CA 1
ATOM 1644 C C . TYR A 1 208 ? -7.968 27.758 28.149 1.00 10.40 257 TYR A C 1
ATOM 1645 O O . TYR A 1 208 ? -7.075 28.372 28.741 1.00 10.13 257 TYR A O 1
ATOM 1654 N N . GLU A 1 209 ? -9.125 28.312 27.823 1.00 11.40 258 GLU A N 1
ATOM 1655 C CA . GLU A 1 209 ? -9.370 29.706 28.087 1.00 12.84 258 GLU A CA 1
ATOM 1656 C C . GLU A 1 209 ? -9.994 29.863 29.472 1.00 13.73 258 GLU A C 1
ATOM 1657 O O . GLU A 1 209 ? -11.087 29.361 29.731 1.00 14.57 258 GLU A O 1
ATOM 1663 N N . GLY A 1 210 ? -9.291 30.546 30.366 1.00 14.23 259 GLY A N 1
ATOM 1664 C CA . GLY A 1 210 ? -9.780 30.766 31.717 1.00 15.79 259 GLY A CA 1
ATOM 1665 C C . GLY A 1 210 ? -10.859 31.835 31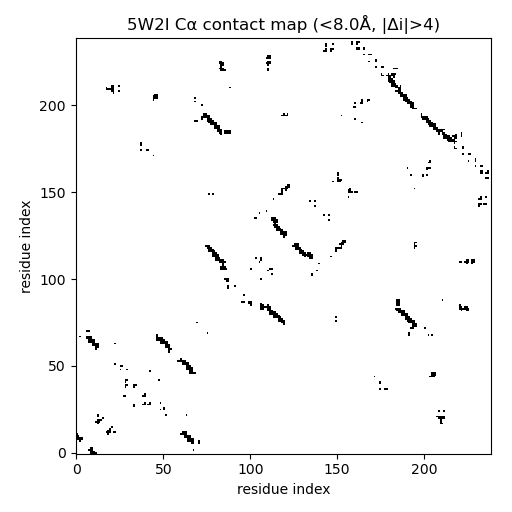.847 1.00 17.15 259 GLY A C 1
ATOM 1666 O O . GLY A 1 210 ? -11.677 31.784 32.780 1.00 17.93 259 GLY A O 1
ATOM 1667 N N . SER A 1 211 ? -10.869 32.821 30.945 1.00 17.92 260 SER A N 1
ATOM 1668 C CA . SER A 1 211 ? -11.763 33.991 31.125 1.00 21.83 260 SER A CA 1
ATOM 1669 C C . SER A 1 211 ? -13.189 33.623 30.789 1.00 24.35 260 SER A C 1
ATOM 1670 O O . SER A 1 211 ? -13.423 32.926 29.810 1.00 31.47 260 SER A O 1
ATOM 1673 N N . GLY A 1 215 ? -20.574 33.936 26.511 1.00 41.01 374 GLY A N 1
ATOM 1674 C CA . GLY A 1 215 ? -19.787 33.011 27.317 1.00 40.58 374 GLY A CA 1
ATOM 1675 C C . GLY A 1 215 ? -19.435 31.750 26.551 1.00 41.06 374 GLY A C 1
ATOM 1676 O O . GLY A 1 215 ? -19.897 30.660 26.878 1.00 41.37 374 GLY A O 1
ATOM 1677 N N . SER A 1 216 ? -18.595 31.904 25.533 1.00 42.44 375 SER A N 1
ATOM 1678 C CA . SER A 1 216 ? -18.222 30.796 24.659 1.00 43.56 375 SER A CA 1
ATOM 1679 C C . SER A 1 216 ? -16.733 30.607 24.560 1.00 46.97 375 SER A C 1
ATOM 1680 O O . SER A 1 216 ? -16.209 30.282 23.487 1.00 45.01 375 SER A O 1
ATOM 1681 N N . GLY A 1 217 ? -16.040 30.812 25.677 1.00 47.82 376 GLY A N 1
ATOM 1682 C CA . GLY A 1 217 ? -14.611 30.545 25.744 1.00 43.93 376 GLY A CA 1
ATOM 1683 C C . GLY A 1 217 ? -14.309 29.055 25.618 1.00 36.50 376 GLY A C 1
ATOM 1684 O O . GLY A 1 217 ? -13.787 28.448 26.547 1.00 31.29 376 GLY A O 1
ATOM 1685 N N . GLY A 1 218 ? -14.628 28.468 24.461 1.00 29.60 377 GLY A N 1
ATOM 1686 C CA . GLY A 1 218 ? -14.404 27.039 24.233 1.00 26.50 377 GLY A CA 1
ATOM 1687 C C . GLY A 1 218 ? -13.106 26.648 23.530 1.00 23.19 377 GLY A C 1
ATOM 1688 O O . GLY A 1 218 ? -12.907 25.470 23.236 1.00 23.67 377 GLY A O 1
ATOM 1689 N N . GLU A 1 219 ? -12.224 27.620 23.271 1.00 21.05 378 GLU A N 1
ATOM 1690 C CA . GLU A 1 219 ? -10.929 27.353 22.627 1.00 20.37 378 GLU A CA 1
ATOM 1691 C C . GLU A 1 219 ? -10.078 26.444 23.533 1.00 16.95 378 GLU A C 1
ATOM 1692 O O . GLU A 1 219 ? -9.963 26.699 24.726 1.00 17.77 378 GLU A O 1
ATOM 1698 N N . VAL A 1 220 ? -9.510 25.381 22.964 1.00 16.49 379 VAL A N 1
ATOM 1699 C CA . VAL A 1 220 ? -8.608 24.480 23.693 1.00 13.11 379 VAL A CA 1
ATOM 1700 C C . VAL A 1 220 ? -7.509 24.053 22.741 1.00 12.24 379 VAL A C 1
ATOM 1701 O O . VAL A 1 220 ? -7.751 23.849 21.551 1.00 13.46 379 VAL A O 1
ATOM 1705 N N . GLU A 1 221 ? -6.296 23.937 23.266 1.00 11.29 380 GLU A N 1
ATOM 1706 C CA . GLU A 1 221 ? -5.183 23.414 22.486 1.00 11.37 380 GLU A CA 1
ATOM 1707 C C . GLU A 1 221 ? -4.579 22.261 23.242 1.00 10.23 380 GLU A C 1
ATOM 1708 O O . GLU A 1 221 ? -4.442 22.327 24.463 1.00 10.41 380 GLU A O 1
ATOM 1714 N N . VAL A 1 222 ? -4.186 21.225 22.511 1.00 9.67 381 VAL A N 1
ATOM 1715 C CA . VAL A 1 222 ? -3.354 20.162 23.068 1.00 10.09 381 VAL A CA 1
ATOM 1716 C C . VAL A 1 222 ? -2.293 19.919 22.022 1.00 9.58 381 VAL A C 1
ATOM 1717 O O . VAL A 1 222 ? -2.604 19.510 20.907 1.00 10.86 381 VAL A O 1
ATOM 1721 N N . ARG A 1 223 ? -1.052 20.225 22.358 1.00 7.68 382 ARG A N 1
ATOM 1722 C CA . ARG A 1 223 ? 0.046 20.077 21.416 1.00 7.82 382 ARG A CA 1
ATOM 1723 C C . ARG A 1 223 ? 1.179 19.272 22.026 1.00 6.84 382 ARG A C 1
ATOM 1724 O O . ARG A 1 223 ? 1.430 19.353 23.212 1.00 7.18 382 ARG A O 1
ATOM 1732 N N . MET A 1 224 ? 1.857 18.518 21.170 1.00 6.36 383 MET A N 1
ATOM 1733 C CA . MET A 1 224 ? 3.064 17.805 21.533 1.00 6.56 383 MET A CA 1
ATOM 1734 C C . MET A 1 224 ? 4.229 18.772 21.5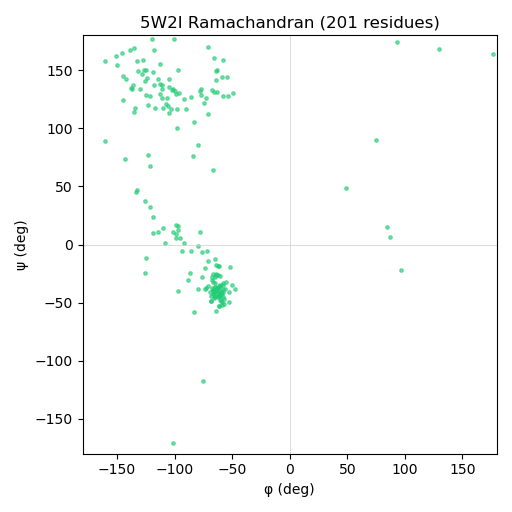57 1.00 6.86 383 MET A C 1
ATOM 1735 O O . MET A 1 224 ? 4.420 19.538 20.584 1.00 7.11 383 MET A O 1
ATOM 1740 N N . ILE A 1 225 ? 5.030 18.734 22.620 1.00 6.76 384 ILE A N 1
ATOM 1741 C CA . ILE A 1 225 ? 6.265 19.513 22.707 1.00 7.33 384 ILE A CA 1
ATOM 1742 C C . ILE A 1 225 ? 7.425 18.700 23.337 1.00 7.54 384 ILE A C 1
ATOM 1743 O O . ILE A 1 225 ? 7.186 17.622 23.931 1.00 7.87 384 ILE A O 1
ATOM 1748 N N . ASP A 1 226 ? 8.635 19.246 23.212 1.00 7.46 385 ASP A N 1
ATOM 1749 C CA . ASP A 1 226 ? 9.848 18.804 23.903 1.00 7.92 385 ASP A CA 1
ATOM 1750 C C . ASP A 1 226 ? 10.399 17.512 23.283 1.00 7.97 385 ASP A C 1
ATOM 1751 O O . ASP A 1 226 ? 10.034 16.414 23.674 1.00 8.61 385 ASP A O 1
ATOM 1756 N N . PHE A 1 227 ? 11.273 17.654 22.279 1.00 7.63 386 PHE A N 1
ATOM 1757 C CA . PHE A 1 227 ? 11.634 16.546 21.407 1.00 7.94 386 PHE A CA 1
ATOM 1758 C C . PHE A 1 227 ? 13.131 16.241 21.425 1.00 8.81 386 PHE A C 1
ATOM 1759 O O . PHE A 1 227 ? 13.695 15.796 20.446 1.00 11.42 386 PHE A O 1
ATOM 1767 N N . ALA A 1 228 ? 13.754 16.460 22.574 1.00 9.48 387 ALA A N 1
ATOM 1768 C CA . ALA A 1 228 ? 15.176 16.151 22.763 1.00 10.61 387 ALA A CA 1
ATOM 1769 C C . ALA A 1 228 ? 15.487 14.650 22.811 1.00 10.91 387 ALA A C 1
ATOM 1770 O O . ALA A 1 228 ? 16.653 14.271 22.727 1.00 12.17 387 ALA A O 1
ATOM 1772 N N . HIS A 1 229 ? 14.453 13.807 22.968 1.00 10.49 388 HIS A N 1
ATOM 1773 C CA . HIS A 1 229 ? 14.643 12.363 23.044 1.00 10.68 388 HIS A CA 1
ATOM 1774 C C . HIS A 1 229 ? 13.683 11.583 22.148 1.00 10.54 388 HIS A C 1
ATOM 1775 O O . HIS A 1 229 ? 13.056 10.607 22.582 1.00 11.83 388 HIS A O 1
ATOM 1782 N N . VAL A 1 230 ? 13.551 12.012 20.899 1.00 9.89 389 VAL A N 1
ATOM 1783 C CA . VAL A 1 230 ? 12.799 11.278 19.898 1.00 10.00 389 VAL A CA 1
ATOM 1784 C C . VAL A 1 230 ? 13.753 10.522 18.999 1.00 10.57 389 VAL A C 1
ATOM 1785 O O . VAL A 1 230 ? 14.744 11.085 18.496 1.00 11.29 389 VAL A O 1
ATOM 1789 N N . PHE A 1 231 ? 13.435 9.256 18.753 1.00 10.68 390 PHE A N 1
ATOM 1790 C CA . PHE A 1 231 ? 14.323 8.356 18.036 1.00 11.77 390 PHE A CA 1
ATOM 1791 C C . PHE A 1 231 ? 13.591 7.617 16.950 1.00 11.97 390 PHE A C 1
ATOM 1792 O O . PHE A 1 231 ? 12.415 7.327 17.085 1.00 13.07 390 PHE A O 1
ATOM 1800 N N . PRO A 1 232 ? 14.291 7.287 15.866 1.00 13.14 391 PRO A N 1
ATOM 1801 C CA . PRO A 1 232 ? 13.725 6.394 14.884 1.00 14.37 391 PRO A CA 1
ATOM 1802 C C . PRO A 1 232 ? 13.434 5.046 15.515 1.00 15.22 391 PRO A C 1
ATOM 1803 O O . PRO A 1 232 ? 14.138 4.617 16.436 1.00 16.82 391 PRO A O 1
ATOM 1807 N N A SER A 1 233 ? 12.386 4.387 15.036 0.55 16.13 392 SER A N 1
ATOM 1808 N N B SER A 1 233 ? 12.404 4.378 15.010 0.45 16.39 392 SER A N 1
ATOM 1809 C CA A SER A 1 233 ? 11.959 3.110 15.585 0.55 17.14 392 SER A CA 1
ATOM 1810 C CA B SER A 1 233 ? 11.963 3.113 15.562 0.45 17.63 392 SER A CA 1
ATOM 1811 C C A SER A 1 233 ? 11.315 2.270 14.495 0.55 18.91 392 SER A C 1
ATOM 1812 C C B SER A 1 233 ? 11.377 2.250 14.463 0.45 19.26 392 SER A C 1
ATOM 1813 O O A SER A 1 233 ? 11.053 2.764 13.398 0.55 19.93 392 SER A O 1
ATOM 1814 O O B SER A 1 233 ? 11.221 2.706 13.328 0.45 20.38 392 SER A O 1
ATOM 1819 N N . ASN A 1 234 ? 11.080 0.999 14.807 1.00 20.17 393 ASN A N 1
ATOM 1820 C CA . ASN A 1 234 ? 10.376 0.081 13.920 1.00 22.10 393 ASN A CA 1
ATOM 1821 C C . ASN A 1 234 ? 9.130 -0.490 14.575 1.00 22.61 393 ASN A C 1
ATOM 1822 O O . ASN A 1 234 ? 8.526 -1.392 14.024 1.00 25.36 393 ASN A O 1
ATOM 1827 N N . THR A 1 235 ? 8.747 0.051 15.735 1.00 21.93 394 THR A N 1
ATOM 1828 C CA . THR A 1 235 ? 7.636 -0.448 16.529 1.00 21.53 394 THR A CA 1
ATOM 1829 C C . THR A 1 235 ? 6.706 0.707 16.813 1.00 19.18 394 THR A C 1
ATOM 1830 O O . THR A 1 235 ? 7.121 1.876 16.790 1.00 18.02 394 THR A O 1
ATOM 1834 N N . ILE A 1 236 ? 5.462 0.369 17.125 1.00 19.43 395 ILE A N 1
ATOM 1835 C CA . ILE A 1 236 ? 4.549 1.314 17.774 1.00 18.19 395 ILE A CA 1
ATOM 1836 C C . ILE A 1 236 ? 5.226 1.833 19.033 1.00 17.82 395 ILE A C 1
ATOM 1837 O O . ILE A 1 236 ? 5.898 1.082 19.710 1.00 19.22 395 ILE A O 1
ATOM 1842 N N . ASP A 1 237 ? 5.010 3.102 19.375 1.00 16.01 396 ASP A N 1
ATOM 1843 C CA . ASP A 1 237 ? 5.487 3.648 20.638 1.00 14.69 396 ASP A CA 1
ATOM 1844 C C . ASP A 1 237 ? 4.536 3.233 21.775 1.00 14.29 396 ASP A C 1
ATOM 1845 O O . ASP A 1 237 ? 3.605 3.973 22.141 1.00 13.36 396 ASP A O 1
ATOM 1850 N N . GLU A 1 238 ? 4.768 2.041 22.328 1.00 15.28 397 GLU A N 1
ATOM 1851 C CA . GLU A 1 238 ? 3.813 1.427 23.254 1.00 16.42 397 GLU A CA 1
ATOM 1852 C C . GLU A 1 238 ? 3.671 2.177 24.573 1.00 14.26 397 GLU A C 1
ATOM 1853 O O . GLU A 1 238 ? 2.563 2.285 25.126 1.00 13.87 397 GLU A O 1
ATOM 1859 N N . GLY A 1 239 ? 4.784 2.680 25.097 1.00 13.80 398 GLY A N 1
ATOM 1860 C CA . GLY A 1 239 ? 4.731 3.467 26.322 1.00 13.66 398 GLY A CA 1
ATOM 1861 C C . GLY A 1 239 ? 3.981 4.770 26.180 1.00 12.18 398 GLY A C 1
ATOM 1862 O O . GLY A 1 239 ? 3.256 5.176 27.101 1.00 11.50 398 GLY A O 1
ATOM 1863 N N . TYR A 1 240 ? 4.116 5.404 25.014 1.00 11.14 399 TYR A N 1
ATOM 1864 C CA . TYR A 1 240 ? 3.414 6.655 24.738 1.00 10.00 399 TYR A CA 1
ATOM 1865 C C . TYR A 1 240 ? 1.905 6.375 24.640 1.00 10.22 399 TYR A C 1
ATOM 1866 O O . TYR A 1 240 ? 1.097 7.031 25.289 1.00 10.06 399 TYR A O 1
ATOM 1875 N N . VAL A 1 241 ? 1.555 5.358 23.864 1.00 10.97 400 VAL A N 1
ATOM 1876 C CA . VAL A 1 241 ? 0.160 4.957 23.713 1.00 11.46 400 VAL A CA 1
ATOM 1877 C C . VAL A 1 241 ? -0.460 4.651 25.094 1.00 11.59 400 VAL A C 1
ATOM 1878 O O . VAL A 1 241 ? -1.558 5.154 25.394 1.00 12.21 400 VAL A O 1
ATOM 1882 N N A TYR A 1 242 ? 0.243 3.882 25.922 0.50 12.00 401 TYR A N 1
ATOM 1883 N N B TYR A 1 242 ? 0.234 3.872 25.940 0.50 12.01 401 TYR A N 1
ATOM 1884 C CA A TYR A 1 242 ? -0.221 3.556 27.277 0.50 12.27 401 TYR A CA 1
ATOM 1885 C CA B TYR A 1 242 ? -0.266 3.585 27.308 0.50 12.56 401 TYR A CA 1
ATOM 1886 C C A TYR A 1 242 ? -0.483 4.795 28.135 0.50 11.36 401 TYR A C 1
ATOM 1887 C C B TYR A 1 242 ? -0.558 4.865 28.058 0.50 11.41 401 TYR A C 1
ATOM 1888 O O A TYR A 1 242 ? -1.471 4.856 28.879 0.50 11.74 401 TYR A O 1
ATOM 1889 O O B TYR A 1 242 ? -1.638 5.033 28.643 0.50 11.55 401 TYR A O 1
ATOM 1906 N N . GLY A 1 243 ? 0.395 5.792 28.033 1.00 10.35 402 GLY A N 1
ATOM 1907 C CA . GLY A 1 243 ? 0.221 7.027 28.752 1.00 10.11 402 GLY A CA 1
ATOM 1908 C C . GLY A 1 243 ? -0.973 7.847 28.280 1.00 9.63 402 GLY A C 1
ATOM 1909 O O . GLY A 1 243 ? -1.712 8.386 29.094 1.00 9.77 402 GLY A O 1
ATOM 1910 N N . LEU A 1 244 ? -1.164 7.909 26.966 1.00 9.55 403 LEU A N 1
ATOM 1911 C CA . LEU A 1 244 ? -2.311 8.637 26.398 1.00 9.70 403 LEU A CA 1
ATOM 1912 C C . LEU A 1 244 ? -3.609 7.979 26.804 1.00 10.27 403 LEU A C 1
ATOM 1913 O O . LEU A 1 244 ? -4.548 8.663 27.159 1.00 10.91 403 LEU A O 1
ATOM 1918 N N . LYS A 1 245 ? -3.668 6.657 26.711 1.00 10.77 404 LYS A N 1
ATOM 1919 C CA . LYS A 1 245 ? -4.869 5.897 27.108 1.00 11.99 404 LYS A CA 1
ATOM 1920 C C . LYS A 1 245 ? -5.169 6.095 28.575 1.00 11.52 404 LYS A C 1
ATOM 1921 O O . LYS A 1 245 ? -6.327 6.323 28.941 1.00 13.02 404 LYS A O 1
ATOM 1927 N N . HIS A 1 246 ? -4.145 6.039 29.431 1.00 11.66 405 HIS A N 1
ATOM 1928 C CA . HIS A 1 246 ? -4.386 6.257 30.840 1.00 11.69 405 HIS A CA 1
ATOM 1929 C C . HIS A 1 246 ? -4.837 7.685 31.123 1.00 11.01 405 HIS A C 1
ATOM 1930 O O . HIS A 1 246 ? -5.765 7.912 31.906 1.00 12.00 405 HIS A O 1
ATOM 1937 N N . LEU A 1 247 ? -4.216 8.649 30.459 1.00 10.10 406 LEU A N 1
ATOM 1938 C CA . LEU A 1 247 ? -4.619 10.035 30.648 1.00 10.01 406 LEU A CA 1
ATOM 1939 C C . LEU A 1 247 ? -6.093 10.271 30.220 1.00 9.83 406 LEU A C 1
ATOM 1940 O O . LEU A 1 247 ? -6.844 10.930 30.934 1.00 10.10 406 LEU A O 1
ATOM 1945 N N . ILE A 1 248 ? -6.478 9.687 29.091 1.00 9.89 407 ILE A N 1
ATOM 1946 C CA . ILE A 1 248 ? -7.849 9.743 28.598 1.00 10.74 407 ILE A CA 1
ATOM 1947 C C . ILE A 1 248 ? -8.809 9.118 29.631 1.00 11.51 407 ILE A C 1
ATOM 1948 O O . ILE A 1 248 ? -9.889 9.648 29.869 1.00 13.12 407 ILE A O 1
ATOM 1953 N N A SER A 1 249 ? -8.407 7.986 30.208 0.50 12.15 408 SER A N 1
ATOM 1954 N N B SER A 1 249 ? -8.430 8.002 30.239 0.50 11.84 408 SER A N 1
ATOM 1955 C CA A SER A 1 249 ? -9.197 7.282 31.225 0.50 13.35 408 SER A CA 1
ATOM 1956 C CA B SER A 1 249 ? -9.311 7.354 31.213 0.50 12.86 408 SER A CA 1
ATOM 1957 C C A SER A 1 249 ? -9.432 8.186 32.443 0.50 12.68 408 SER A C 1
ATOM 1958 C C B SER A 1 249 ? -9.454 8.194 32.482 0.50 12.42 408 SER A C 1
ATOM 1959 O O A SER A 1 249 ? -10.550 8.276 32.975 0.50 13.79 408 SER A O 1
ATOM 1960 O O B SER A 1 249 ? -10.535 8.241 33.099 0.50 13.34 408 SER A O 1
ATOM 1965 N N . VAL A 1 250 ? -8.373 8.856 32.892 1.00 11.60 409 VAL A N 1
ATOM 1966 C CA . VAL A 1 250 ? -8.463 9.760 34.022 1.00 11.42 409 VAL A CA 1
ATOM 1967 C C . VAL A 1 250 ? -9.393 10.941 33.701 1.00 11.50 409 VAL A C 1
ATOM 1968 O O . VAL A 1 250 ? -10.324 11.240 34.456 1.00 12.30 409 VAL A O 1
ATOM 1972 N N . LEU A 1 251 ? -9.170 11.578 32.561 1.00 10.88 410 LEU A N 1
ATOM 1973 C CA . LEU A 1 251 ? -10.048 12.691 32.146 1.00 10.52 410 LEU A CA 1
ATOM 1974 C C . LEU A 1 251 ? -11.493 12.235 32.008 1.00 10.74 410 LEU A C 1
ATOM 1975 O O . LEU A 1 251 ? -12.404 12.923 32.430 1.00 10.78 410 LEU A O 1
ATOM 1980 N N . ARG A 1 252 ? -11.710 11.061 31.432 1.00 11.38 411 ARG A N 1
ATOM 1981 C CA . ARG A 1 252 ? -13.070 10.547 31.317 1.00 12.15 411 ARG A CA 1
ATOM 1982 C C . ARG A 1 252 ? -13.761 10.409 32.676 1.00 12.92 411 ARG A C 1
ATOM 1983 O O . ARG A 1 252 ? -14.938 10.754 32.823 1.00 13.90 411 ARG A O 1
ATOM 1991 N N A SER A 1 253 ? -13.049 9.894 33.687 0.66 13.09 412 SER A N 1
ATOM 1992 N N B SER A 1 253 ? -13.022 9.907 33.657 0.34 12.69 412 SER A N 1
ATOM 1993 C CA A SER A 1 253 ? -13.635 9.787 35.037 0.66 13.64 412 SER A CA 1
ATOM 1994 C CA B SER A 1 253 ? -13.536 9.778 35.005 0.34 13.21 412 SER A CA 1
ATOM 1995 C C A SER A 1 253 ? -13.965 11.164 35.611 0.66 13.10 412 SER A C 1
ATOM 1996 C C B SER A 1 253 ? -13.928 11.132 35.607 0.34 12.99 412 SER A C 1
ATOM 1997 O O A SER A 1 253 ? -14.963 11.331 36.316 0.66 13.99 412 SER A O 1
ATOM 1998 O O B SER A 1 253 ? -14.915 11.239 36.335 0.34 13.92 412 SER A O 1
ATOM 2003 N N . ILE A 1 254 ? -13.156 12.163 35.280 1.00 12.15 413 ILE A N 1
ATOM 2004 C CA . ILE A 1 254 ? -13.409 13.523 35.762 1.00 12.23 413 ILE A CA 1
ATOM 2005 C C . ILE A 1 254 ? -14.746 14.064 35.206 1.00 12.67 413 ILE A C 1
ATOM 2006 O O . ILE A 1 254 ? -15.435 14.821 35.880 1.00 13.80 413 ILE A O 1
ATOM 2011 N N . LEU A 1 255 ? -15.137 13.609 34.024 1.00 12.82 414 LEU A N 1
ATOM 2012 C CA . LEU A 1 255 ? -16.440 13.988 33.478 1.00 14.01 414 LEU A CA 1
ATOM 2013 C C . LEU A 1 255 ? -17.629 13.498 34.302 1.00 16.19 414 LEU A C 1
ATOM 2014 O O . LEU A 1 255 ? -18.728 14.032 34.159 1.00 18.24 414 LEU A O 1
ATOM 2019 N N . ASP A 1 256 ? -17.419 12.506 35.180 1.00 18.11 415 ASP A N 1
ATOM 2020 C CA . ASP A 1 256 ? -18.482 11.991 36.043 1.00 21.02 415 ASP A CA 1
ATOM 2021 C C . ASP A 1 256 ? -18.569 12.695 37.420 1.00 22.45 415 ASP A C 1
ATOM 2022 O O . ASP A 1 256 ? -19.416 12.334 38.232 1.00 26.32 415 ASP A O 1
ATOM 2027 N N . ASN A 1 257 ? -17.717 13.693 37.671 1.00 22.18 416 ASN A N 1
ATOM 2028 C CA . ASN A 1 257 ? -17.657 14.379 38.978 1.00 26.07 416 ASN A CA 1
ATOM 2029 C C . ASN A 1 257 ? -18.945 15.093 39.356 1.00 28.45 416 ASN A C 1
ATOM 2030 O O . ASN A 1 257 ? -19.648 15.590 38.465 1.00 31.60 416 ASN A O 1
#